Protein AF-A0A1Y3SLD3-F1 (afdb_monomer)

Mean predicted aligned error: 5.87 Å

Sequence (302 aa):
MYTIESLSDINHRFVRAHFRITQDDVDHINALIKYIESSRKDSPMAGDVVRLTNKWSEYYPHAHIESDAKGELHICESPYIPFVYVADDALHFTTSGGAWGFYKSSDLRYVGKELKYFCDWGHCGPCADGAIDFQAEVSVWEYISPDLKYGEYTTKDWERHCVHHLSKPDEFGYRYVGDGVAFKTDAEYFAWLSTYHGVEFEGSIGDSGKTYVVFTYKKDCYYISRQEWDELPLPTDTRMMNCSIIPIKYLVDDDNHIIHEYRYTNRVENNDRTDIAYRVGFNKVKSGDFERMLMNCGKAEN

Nearest PDB structures (foldseek):
  2wjh-assembly2_B  TM=2.946E-01  e=1.663E+00  Methanocaldococcus jannaschii
  1kwb-assembly1_B  TM=1.849E-01  e=3.409E-01  Pseudomonas sp. KKS102
  5ja8-assembly4_G  TM=2.685E-01  e=2.928E+00  Vibrio cholerae O1 biovar El Tor str. N16961
  8a0x-assembly1_C  TM=3.638E-01  e=8.108E+00  Vibrio cholerae

Solvent-accessible surface area (backbone atoms only — not comparable to full-atom values): 16626 Å² total; per-residue (Å²): 131,64,48,56,65,66,43,39,70,74,23,53,61,26,30,70,71,64,73,56,68,47,69,68,45,36,54,50,52,42,49,50,33,52,49,55,46,71,66,63,64,104,56,90,48,55,74,22,38,26,35,34,29,43,45,84,20,47,51,25,80,62,10,30,28,53,40,67,57,97,58,36,29,41,32,30,44,44,49,49,74,30,33,54,50,79,56,95,95,36,86,46,59,54,72,56,60,57,59,74,48,79,43,54,50,87,67,47,41,85,72,52,71,47,78,42,67,32,26,36,64,32,93,82,33,97,50,88,58,25,54,42,61,47,69,36,59,36,51,28,30,36,34,66,46,95,65,32,35,55,61,90,58,28,49,76,55,30,35,76,39,58,35,35,41,38,70,58,56,49,99,88,46,37,25,32,44,36,80,97,45,75,23,61,44,70,63,56,46,48,5,48,29,59,64,34,67,35,37,36,26,70,52,62,76,55,95,68,25,38,33,32,42,32,39,23,39,30,80,44,81,43,85,48,53,66,65,60,53,76,69,48,96,51,60,76,41,32,38,73,52,94,96,34,60,29,73,30,34,48,48,81,39,78,91,64,29,32,36,41,35,41,37,50,101,54,79,55,85,73,85,66,92,76,79,57,57,30,44,63,20,35,49,30,53,73,74,62,74,53,82,85,50,76,44,76,58,60,72,79,82,127

Foldseek 3Di:
DDDQVRLCVVLVLLCVVVVGADVVQVVVVVVVQCCQQVVADPFDAFAAAEQEQDQQQETQRGWGFQGDDPQKTKIHRAWDAWEWDADPNDIGTDTDGHDIDIDGRVQKAWDAKDKGKHWYAGPVHPDVSRIGIDIHIHTYIYHHPPNRQAPPFHPVQWDKWKWWQFPAADPVQWRIDIVVDTHNDPLLVQLVCQLFVKAWEWDDQDPGGTIIIIIGQAEDEAEDDPVCVVPPPFDWFWAQDPNFIFIWGWDQDPVRSYIYTYDYPGGDPDPDPPDDHSVVSSVCVVVVVGDHRYDYGDDPPD

Secondary structure (DSSP, 8-state):
---HHHHHHH-HHHHHHHS---HHHHHHHHHHHHHHHHH--SS--TT-EEEEE-TT--EEEEEEEEEEETTEEEEESSB-SPEEEEETTEEEEE--BS-EEEEEGGG-EEEEEEEEEEEEE-TT-SSTT-EEEEEEEEEEEEEE-TT-TTTT--TTTSEEEEEEEESS--TT--SEEETTEEESSHHHHHHHHHHTT-EEEEEEEETTEEEEEEEE-EEEEEE--HHHHHH----EEEEEETTEEEEEEEEEETTTTEEEEEE-S-------TT--TTHHHHHHHHHT----EEEPPPP---

Radius of gyration: 24.61 Å; Cα contacts (8 Å, |Δi|>4): 630; chains: 1; bounding box: 64×41×67 Å

Structure (mmCIF, N/CA/C/O backbone):
data_AF-A0A1Y3SLD3-F1
#
_entry.id   AF-A0A1Y3SLD3-F1
#
loop_
_atom_site.group_PDB
_atom_site.id
_atom_site.type_symbol
_atom_site.label_atom_id
_atom_site.label_alt_id
_atom_site.label_comp_id
_atom_site.label_asym_id
_atom_site.label_entity_id
_atom_site.label_seq_id
_atom_site.pdbx_PDB_ins_code
_atom_site.Cartn_x
_atom_site.Cartn_y
_atom_site.Cartn_z
_atom_site.occupancy
_atom_site.B_iso_or_equiv
_atom_site.auth_seq_id
_atom_site.auth_comp_id
_atom_site.auth_asym_id
_atom_site.auth_atom_id
_atom_site.pdbx_PDB_model_num
ATOM 1 N N . MET A 1 1 ? -6.617 -6.022 26.670 1.00 93.06 1 MET A N 1
ATOM 2 C CA . MET A 1 1 ? -6.599 -4.954 27.694 1.00 93.06 1 MET A CA 1
ATOM 3 C C . MET A 1 1 ? -5.161 -4.672 28.065 1.00 93.06 1 MET A C 1
ATOM 5 O O . MET A 1 1 ? -4.404 -5.623 28.232 1.00 93.06 1 MET A O 1
ATOM 9 N N . TYR A 1 2 ? -4.806 -3.399 28.167 1.00 98.12 2 TYR A N 1
ATOM 10 C CA . TYR A 1 2 ? -3.458 -2.948 28.475 1.00 98.12 2 TYR A CA 1
ATOM 11 C C . TYR A 1 2 ? -3.204 -2.853 29.982 1.00 98.12 2 TYR A C 1
ATOM 13 O O . TYR A 1 2 ? -4.096 -2.533 30.767 1.00 98.12 2 TYR A O 1
ATOM 21 N N . THR A 1 3 ? -1.956 -3.097 30.362 1.00 98.31 3 THR A N 1
ATOM 22 C CA . THR A 1 3 ? -1.310 -2.638 31.599 1.00 98.31 3 THR A CA 1
ATOM 23 C C . THR A 1 3 ? -0.441 -1.409 31.306 1.00 98.31 3 THR A C 1
ATOM 25 O O . THR A 1 3 ? -0.155 -1.128 30.140 1.00 98.31 3 THR A O 1
ATOM 28 N N . ILE A 1 4 ? 0.050 -0.720 32.347 1.00 98.19 4 ILE A N 1
ATOM 29 C CA . ILE A 1 4 ? 1.017 0.388 32.195 1.00 98.19 4 ILE A CA 1
ATOM 30 C C . ILE A 1 4 ? 2.218 -0.040 31.342 1.00 98.19 4 ILE A C 1
ATOM 32 O O . ILE A 1 4 ? 2.623 0.704 30.454 1.00 98.19 4 ILE A O 1
ATOM 36 N N . GLU A 1 5 ? 2.762 -1.234 31.589 1.00 98.00 5 GLU A N 1
ATOM 37 C CA . GLU A 1 5 ? 3.913 -1.780 30.860 1.00 98.00 5 GLU A CA 1
ATOM 38 C C . GLU A 1 5 ? 3.585 -1.959 29.373 1.00 98.00 5 GLU A C 1
ATOM 40 O O . GLU A 1 5 ? 4.160 -1.276 28.531 1.00 98.00 5 GLU A O 1
ATOM 45 N N . SER A 1 6 ? 2.559 -2.754 29.054 1.00 98.00 6 SER A N 1
ATOM 46 C CA . SER A 1 6 ? 2.192 -3.030 27.657 1.00 98.00 6 SER A CA 1
ATOM 47 C C . SER A 1 6 ? 1.752 -1.789 26.866 1.00 98.00 6 SER A C 1
ATOM 49 O O . SER A 1 6 ? 1.951 -1.740 25.655 1.00 98.00 6 SER A O 1
ATOM 51 N N . LEU A 1 7 ? 1.154 -0.780 27.521 1.00 98.19 7 LEU A N 1
ATOM 52 C CA . LEU A 1 7 ? 0.787 0.477 26.861 1.00 98.19 7 LEU A CA 1
ATOM 53 C C . LEU A 1 7 ? 2.017 1.363 26.639 1.00 98.19 7 LEU A C 1
ATOM 55 O O . LEU A 1 7 ? 2.124 2.005 25.598 1.00 98.19 7 LEU A O 1
ATOM 59 N N . SER A 1 8 ? 2.964 1.367 27.584 1.00 97.62 8 SER A N 1
ATOM 60 C CA . SER A 1 8 ? 4.240 2.085 27.459 1.00 97.62 8 SER A CA 1
ATOM 61 C C . SER A 1 8 ? 5.112 1.521 26.335 1.00 97.62 8 SER A C 1
ATOM 63 O O . SER A 1 8 ? 5.788 2.290 25.648 1.00 97.62 8 SER A O 1
ATOM 65 N N . ASP A 1 9 ? 5.066 0.204 26.119 1.00 97.31 9 ASP A N 1
ATOM 66 C CA . ASP A 1 9 ? 5.840 -0.490 25.084 1.00 97.31 9 ASP A CA 1
ATOM 67 C C . ASP A 1 9 ? 5.455 -0.068 23.666 1.00 97.31 9 ASP A C 1
ATOM 69 O O . ASP A 1 9 ? 6.304 0.002 22.785 1.00 97.31 9 ASP A O 1
ATOM 73 N N . ILE A 1 10 ? 4.186 0.265 23.433 1.00 97.19 10 ILE A N 1
ATOM 74 C CA . ILE A 1 10 ? 3.742 0.762 22.125 1.00 97.19 10 ILE A CA 1
ATOM 75 C C . ILE A 1 10 ? 3.755 2.297 22.033 1.00 97.19 10 ILE A C 1
ATOM 77 O O . ILE A 1 10 ? 3.676 2.840 20.936 1.00 97.19 10 ILE A O 1
ATOM 81 N N . ASN A 1 11 ? 3.932 3.005 23.156 1.00 97.81 11 ASN A N 1
ATOM 82 C CA . ASN A 1 11 ? 3.880 4.470 23.253 1.00 97.81 11 ASN A CA 1
ATOM 83 C C . ASN A 1 11 ? 5.220 5.106 23.650 1.00 97.81 11 ASN A C 1
ATOM 85 O O . ASN A 1 11 ? 5.282 6.049 24.445 1.00 97.81 11 ASN A O 1
ATOM 89 N N . HIS A 1 12 ? 6.327 4.636 23.072 1.00 96.06 12 HIS A N 1
ATOM 90 C C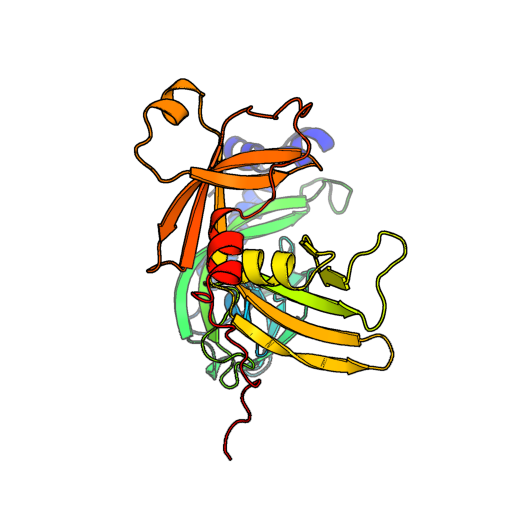A . HIS A 1 12 ? 7.665 5.141 23.401 1.00 96.06 12 HIS A CA 1
ATOM 91 C C . HIS A 1 12 ? 7.831 6.656 23.206 1.00 96.06 12 HIS A C 1
ATOM 93 O O . HIS A 1 12 ? 8.585 7.292 23.946 1.00 96.06 12 HIS A O 1
ATOM 99 N N . ARG A 1 13 ? 7.140 7.255 22.223 1.00 94.81 13 ARG A N 1
ATOM 100 C CA . ARG A 1 13 ? 7.170 8.713 22.017 1.00 94.81 13 ARG A CA 1
ATOM 101 C C . ARG A 1 13 ? 6.541 9.461 23.187 1.00 94.81 13 ARG A C 1
ATOM 103 O O . ARG A 1 13 ? 7.196 10.352 23.725 1.00 94.81 13 ARG A O 1
ATOM 110 N N . PHE A 1 14 ? 5.344 9.050 23.603 1.00 96.69 14 PHE A N 1
ATOM 111 C CA . PHE A 1 14 ? 4.651 9.640 24.743 1.00 96.69 14 PHE A CA 1
ATOM 112 C C . PHE A 1 14 ? 5.482 9.499 26.020 1.00 96.69 14 PHE A C 1
ATOM 114 O O . PHE A 1 14 ? 5.763 10.490 26.683 1.00 96.69 14 PHE A O 1
ATOM 121 N N . VAL A 1 15 ? 5.973 8.293 26.328 1.00 96.50 15 VAL A N 1
ATOM 122 C CA . VAL A 1 15 ? 6.781 8.041 27.538 1.00 96.50 15 VAL A CA 1
ATOM 123 C C . VAL A 1 15 ? 8.058 8.881 27.551 1.00 96.50 15 VAL A C 1
ATOM 125 O O . VAL A 1 15 ? 8.444 9.411 28.591 1.00 96.50 15 VAL A O 1
ATOM 128 N N . ARG A 1 16 ? 8.712 9.051 26.398 1.00 95.88 16 ARG A N 1
ATOM 129 C CA . ARG A 1 16 ? 9.919 9.876 26.295 1.00 95.88 16 ARG A CA 1
ATOM 130 C C . ARG A 1 16 ? 9.633 11.363 26.522 1.00 95.88 16 ARG A C 1
ATOM 132 O O . ARG A 1 16 ? 10.474 12.040 27.106 1.00 95.88 16 ARG A O 1
ATOM 139 N N . ALA A 1 17 ? 8.499 11.870 26.041 1.00 95.69 17 ALA A N 1
ATOM 140 C CA . ALA A 1 17 ? 8.137 13.283 26.156 1.00 95.69 17 ALA A CA 1
ATOM 141 C C . ALA A 1 17 ? 7.505 13.630 27.518 1.00 95.69 17 ALA A C 1
ATOM 143 O O . ALA A 1 17 ? 7.787 14.689 28.074 1.00 95.69 17 ALA A O 1
ATOM 144 N N . HIS A 1 18 ? 6.702 12.716 28.069 1.00 94.50 18 HIS A N 1
ATOM 145 C CA . HIS A 1 18 ? 5.816 12.932 29.223 1.00 94.50 18 HIS A CA 1
ATOM 146 C C . HIS A 1 18 ? 6.148 12.032 30.425 1.00 94.50 18 HIS A C 1
ATOM 148 O O . HIS A 1 18 ? 5.384 11.928 31.382 1.00 94.50 18 HIS A O 1
ATOM 154 N N . PHE A 1 19 ? 7.330 11.411 30.408 1.00 92.31 19 PHE A N 1
ATOM 155 C CA . PHE A 1 19 ? 7.954 10.587 31.456 1.00 92.31 19 PHE A CA 1
ATOM 156 C C . PHE A 1 19 ? 7.308 9.232 31.763 1.00 92.31 19 PHE A C 1
ATOM 158 O O . PHE A 1 19 ? 8.035 8.305 32.121 1.00 92.31 19 PHE A O 1
ATOM 165 N N . ARG A 1 20 ? 5.980 9.094 31.699 1.00 95.31 20 ARG A N 1
ATOM 166 C CA . ARG A 1 20 ? 5.290 7.840 32.051 1.00 95.31 20 ARG A CA 1
ATOM 167 C C . ARG A 1 20 ? 3.878 7.763 31.488 1.00 95.31 20 ARG A C 1
ATOM 169 O O . ARG A 1 20 ? 3.232 8.786 31.319 1.00 95.31 20 ARG A O 1
ATOM 176 N N . ILE A 1 21 ? 3.380 6.541 31.341 1.00 97.88 21 ILE A N 1
ATOM 177 C CA . ILE A 1 21 ? 1.945 6.241 31.302 1.00 97.88 21 ILE A CA 1
ATOM 178 C C . ILE A 1 21 ? 1.435 6.119 32.747 1.00 97.88 21 ILE A C 1
ATOM 180 O O . ILE A 1 21 ? 2.118 5.551 33.605 1.00 97.88 21 ILE A O 1
ATOM 184 N N . THR A 1 22 ? 0.258 6.671 33.040 1.00 97.94 22 THR A N 1
ATOM 185 C CA . THR A 1 22 ? -0.393 6.583 34.357 1.00 97.94 22 THR A CA 1
ATOM 186 C C . THR A 1 22 ? -1.467 5.495 34.393 1.00 97.94 22 THR A C 1
ATOM 188 O O . THR A 1 22 ? -1.861 4.958 33.360 1.00 97.94 22 THR A O 1
ATOM 191 N N . GLN A 1 23 ? -1.952 5.151 35.591 1.00 98.25 23 GLN A N 1
ATOM 192 C CA . GLN A 1 23 ? -3.077 4.221 35.708 1.00 98.25 23 GLN A CA 1
ATOM 193 C C . GLN A 1 23 ? -4.366 4.821 35.127 1.00 98.25 23 GLN A C 1
ATOM 195 O O . GLN A 1 23 ? -5.111 4.098 34.477 1.00 98.25 23 GLN A O 1
ATOM 200 N N . ASP A 1 24 ? -4.581 6.131 35.281 1.00 97.88 24 ASP A N 1
ATOM 201 C CA . ASP A 1 24 ? -5.741 6.824 34.710 1.00 97.88 24 ASP A CA 1
ATOM 202 C C . ASP A 1 24 ? -5.734 6.745 33.175 1.00 97.88 24 ASP A C 1
ATOM 204 O O . ASP A 1 24 ? -6.769 6.466 32.573 1.00 97.88 24 ASP A O 1
ATOM 208 N N . ASP A 1 25 ? -4.560 6.897 32.544 1.00 98.00 25 ASP A N 1
ATOM 209 C CA . ASP A 1 25 ? -4.403 6.687 31.097 1.00 98.00 25 ASP A CA 1
ATOM 210 C C . ASP A 1 25 ? -4.819 5.261 30.701 1.00 98.00 25 ASP A C 1
ATOM 212 O O . ASP A 1 25 ? -5.582 5.059 29.761 1.00 98.00 25 ASP A O 1
ATOM 216 N N . VAL A 1 26 ? -4.338 4.252 31.435 1.00 98.56 26 VAL A N 1
ATOM 217 C CA . VAL A 1 26 ? -4.644 2.838 31.164 1.00 98.56 26 VAL A CA 1
ATOM 218 C C . VAL A 1 26 ? -6.130 2.539 31.334 1.00 98.56 26 VAL A C 1
ATOM 220 O O . VAL A 1 26 ? -6.711 1.831 30.509 1.00 98.56 26 VAL A O 1
ATOM 223 N N . ASP A 1 27 ? -6.751 3.053 32.391 1.00 98.38 27 ASP A N 1
ATOM 224 C CA . ASP A 1 27 ? -8.165 2.831 32.679 1.00 98.38 27 ASP A CA 1
ATOM 225 C C . ASP A 1 27 ? -9.048 3.493 31.616 1.00 98.38 27 ASP A C 1
ATOM 227 O O . ASP A 1 27 ? -9.981 2.857 31.117 1.00 98.38 27 ASP A O 1
ATOM 231 N N . HIS A 1 28 ? -8.703 4.719 31.208 1.00 97.19 28 HIS A N 1
ATOM 232 C CA . HIS A 1 28 ? -9.366 5.445 30.124 1.00 97.19 28 HIS A CA 1
ATOM 233 C C . HIS A 1 28 ? -9.269 4.700 28.789 1.00 97.19 28 HIS A C 1
ATOM 235 O O . HIS A 1 28 ? -10.286 4.383 28.170 1.00 97.19 28 HIS A O 1
ATOM 241 N N . ILE A 1 29 ? -8.058 4.320 28.382 1.00 98.19 29 ILE A N 1
ATOM 242 C CA . ILE A 1 29 ? -7.819 3.601 27.125 1.00 98.19 29 ILE A CA 1
ATOM 243 C C . ILE A 1 29 ? -8.528 2.242 27.123 1.00 98.19 29 ILE A C 1
ATOM 245 O O . ILE A 1 29 ? -9.189 1.878 26.151 1.00 98.19 29 ILE A O 1
ATOM 249 N N . ASN A 1 30 ? -8.478 1.495 28.228 1.00 98.50 30 ASN A N 1
ATOM 250 C CA . ASN A 1 30 ? -9.205 0.231 28.339 1.00 98.50 30 ASN A CA 1
ATOM 251 C C . ASN A 1 30 ? -10.732 0.421 28.311 1.00 98.50 30 ASN A C 1
ATOM 253 O O . ASN A 1 30 ? -11.441 -0.472 27.841 1.00 98.50 30 ASN A O 1
ATOM 257 N N . ALA A 1 31 ? -11.259 1.545 28.805 1.00 97.50 31 ALA A N 1
ATOM 258 C CA . ALA A 1 31 ? -12.677 1.873 28.682 1.00 97.50 31 ALA A CA 1
ATOM 259 C C . ALA A 1 31 ? -13.062 2.170 27.224 1.00 97.50 31 ALA A C 1
ATOM 261 O O . ALA A 1 31 ? -14.069 1.639 26.751 1.00 97.50 31 ALA A O 1
ATOM 262 N N . LEU A 1 32 ? -12.234 2.926 26.492 1.00 98.00 32 LEU A N 1
ATOM 263 C CA . LEU A 1 32 ? -12.425 3.178 25.059 1.00 98.00 32 LEU A CA 1
ATOM 264 C C . LEU A 1 32 ? -12.404 1.882 24.245 1.00 98.00 32 LEU A C 1
ATOM 266 O O . LEU A 1 32 ? -13.309 1.664 23.444 1.00 98.00 32 LEU A O 1
ATOM 270 N N . ILE A 1 33 ? -11.443 0.985 24.495 1.00 98.38 33 ILE A N 1
ATOM 271 C CA . ILE A 1 33 ? -11.366 -0.326 23.826 1.00 98.38 33 ILE A CA 1
ATOM 272 C C . ILE A 1 33 ? -12.660 -1.113 24.036 1.00 98.38 33 ILE A C 1
ATOM 274 O O . ILE A 1 33 ? -13.285 -1.544 23.069 1.00 98.38 33 ILE A O 1
ATOM 278 N N . LYS A 1 34 ? -13.117 -1.238 25.291 1.00 98.06 34 LYS A N 1
ATOM 279 C CA . LYS A 1 34 ? -14.384 -1.922 25.599 1.00 98.06 34 LYS A CA 1
ATOM 280 C C . LYS A 1 34 ? -15.555 -1.290 24.861 1.00 98.06 34 LYS A C 1
ATOM 282 O O . LYS A 1 34 ? -16.424 -2.016 24.380 1.00 98.06 34 LYS A O 1
ATOM 287 N N . TYR A 1 35 ? -15.607 0.039 24.786 1.00 97.62 35 TYR A N 1
ATOM 288 C CA . TYR A 1 35 ? -16.698 0.717 24.101 1.00 97.62 35 TYR A CA 1
ATOM 289 C C . TYR A 1 35 ? -16.642 0.456 22.584 1.00 97.62 35 TYR A C 1
ATOM 291 O O . TYR A 1 35 ? -17.632 0.021 21.994 1.00 97.62 35 TYR A O 1
ATOM 299 N N . ILE A 1 36 ? -15.480 0.609 21.947 1.00 97.75 36 ILE A N 1
ATOM 300 C CA . ILE A 1 36 ? -15.311 0.327 20.513 1.00 97.75 36 ILE A CA 1
ATOM 301 C C . ILE A 1 36 ? -15.753 -1.103 20.194 1.00 97.75 36 ILE A C 1
ATOM 303 O O . ILE A 1 36 ? -16.635 -1.291 19.353 1.00 97.75 36 ILE A O 1
ATOM 307 N N . GLU A 1 37 ? -15.220 -2.087 20.916 1.00 97.88 37 GLU A N 1
ATOM 308 C CA . GLU A 1 37 ? -15.466 -3.509 20.664 1.00 97.88 37 GLU A CA 1
ATOM 309 C C . GLU A 1 37 ? -16.928 -3.905 20.921 1.00 97.88 37 GLU A C 1
ATOM 311 O O . GLU A 1 37 ? -17.528 -4.619 20.118 1.00 97.88 37 GLU A O 1
ATOM 316 N N . SER A 1 38 ? -17.540 -3.404 22.000 1.00 96.69 38 SER A N 1
ATOM 317 C CA . SER A 1 38 ? -18.942 -3.713 22.330 1.00 96.69 38 SER A CA 1
ATOM 318 C C . SER A 1 38 ? -19.964 -2.968 21.467 1.00 96.69 38 SER A C 1
ATOM 320 O O . SER A 1 38 ? -21.111 -3.401 21.377 1.00 96.69 38 SER A O 1
ATOM 322 N N . SER A 1 39 ? -19.564 -1.869 20.819 1.00 94.81 39 SER A N 1
ATOM 323 C CA . SER A 1 39 ? -20.440 -1.078 19.945 1.00 94.81 39 SER A CA 1
ATOM 324 C C . SER A 1 39 ? -20.586 -1.641 18.529 1.00 94.81 39 SER A C 1
ATOM 326 O O . SER A 1 39 ? -21.456 -1.167 17.794 1.00 94.81 39 SER A O 1
ATOM 328 N N . ARG A 1 40 ? -19.742 -2.609 18.131 1.00 94.88 40 ARG A N 1
ATOM 329 C CA . ARG A 1 40 ? -19.722 -3.158 16.767 1.00 94.88 40 ARG A CA 1
ATOM 330 C C . ARG A 1 40 ? -21.060 -3.808 16.406 1.00 94.88 40 ARG A C 1
ATOM 332 O O . ARG A 1 40 ? -21.678 -4.492 17.220 1.00 94.88 40 ARG A O 1
ATOM 339 N N . LYS A 1 41 ? -21.489 -3.606 15.159 1.00 92.12 41 LYS A N 1
ATOM 340 C CA . LYS A 1 41 ? -22.749 -4.115 14.596 1.00 92.12 41 LYS A CA 1
ATOM 341 C C . LYS A 1 41 ? -22.480 -4.982 13.368 1.00 92.12 41 LYS A C 1
ATOM 343 O O . LYS A 1 41 ? -21.402 -4.924 12.783 1.00 92.12 41 LYS A O 1
ATOM 348 N N . ASP A 1 42 ? -23.513 -5.693 12.922 1.00 92.75 42 ASP A N 1
ATOM 349 C CA . ASP A 1 42 ? -23.508 -6.468 11.670 1.00 92.75 42 ASP A CA 1
A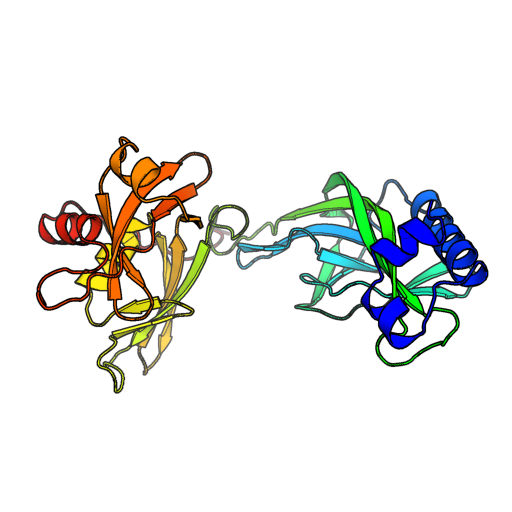TOM 350 C C . ASP A 1 42 ? -23.584 -5.585 10.404 1.00 92.75 42 ASP A C 1
ATOM 352 O O . ASP A 1 42 ? -23.743 -6.088 9.294 1.00 92.75 42 ASP A O 1
ATOM 356 N N . SER A 1 43 ? -23.495 -4.261 10.553 1.00 95.38 43 SER A N 1
ATOM 357 C CA . SER A 1 43 ? -23.503 -3.269 9.473 1.00 95.38 43 SER A CA 1
ATOM 358 C C . SER A 1 43 ? -22.274 -2.363 9.577 1.00 95.38 43 SER A C 1
ATOM 360 O O . SER A 1 43 ? -21.874 -2.074 10.710 1.00 95.38 43 SER A O 1
ATOM 362 N N . PRO A 1 44 ? -21.726 -1.848 8.455 1.00 97.00 44 PRO A N 1
ATOM 363 C CA . PRO A 1 44 ? -20.590 -0.933 8.501 1.00 97.00 44 PRO A CA 1
ATOM 364 C C . PRO A 1 44 ? -20.904 0.291 9.354 1.00 97.00 44 PRO A C 1
ATOM 366 O O . PRO A 1 44 ? -21.997 0.851 9.245 1.00 97.00 44 PRO A O 1
ATOM 369 N N . MET A 1 45 ? -19.953 0.702 10.188 1.00 95.88 45 MET A N 1
ATOM 370 C CA . MET A 1 45 ? -20.126 1.852 11.073 1.00 95.88 45 MET A CA 1
ATOM 371 C C . MET A 1 45 ? -18.813 2.595 11.322 1.00 95.88 45 MET A C 1
ATOM 373 O O . MET A 1 45 ? -17.723 2.068 11.086 1.00 95.88 45 MET A O 1
ATOM 377 N N . ALA A 1 46 ? -18.921 3.813 11.852 1.00 97.00 46 ALA A N 1
ATOM 378 C CA . ALA A 1 46 ? -17.765 4.616 12.236 1.00 97.00 46 ALA A CA 1
ATOM 379 C C . ALA A 1 46 ? -16.767 3.825 13.113 1.00 97.00 46 ALA A C 1
ATOM 381 O O . ALA A 1 46 ? -17.152 3.069 14.019 1.00 97.00 46 ALA A O 1
ATOM 382 N N . GLY A 1 47 ? -15.475 3.964 12.818 1.00 97.56 47 GLY A N 1
ATOM 383 C CA . GLY A 1 47 ? -14.393 3.213 13.467 1.00 97.56 47 GLY A CA 1
ATOM 384 C C . GLY A 1 47 ? -13.887 2.009 12.670 1.00 97.56 47 GLY A C 1
ATOM 385 O O . GLY A 1 47 ? -12.701 1.690 12.772 1.00 97.56 47 GLY A O 1
ATOM 386 N N . ASP A 1 48 ? -14.723 1.393 11.830 1.00 98.31 48 ASP A N 1
ATOM 387 C CA . ASP A 1 48 ? -14.367 0.179 11.081 1.00 98.31 48 ASP A CA 1
ATOM 388 C C . ASP A 1 48 ? -13.270 0.414 10.023 1.00 98.31 48 ASP A C 1
ATOM 390 O O . ASP A 1 48 ? -12.898 1.555 9.696 1.00 98.31 48 ASP A O 1
ATOM 394 N N . VAL A 1 49 ? -12.744 -0.701 9.503 1.00 98.62 49 VAL A N 1
ATOM 395 C CA . VAL A 1 49 ? -11.797 -0.749 8.381 1.00 98.62 49 VAL A CA 1
ATOM 396 C C . VAL A 1 49 ? -12.513 -1.117 7.088 1.00 98.62 49 VAL A C 1
ATOM 398 O O . VAL A 1 49 ? -13.384 -1.988 7.071 1.00 98.62 49 VAL A O 1
ATOM 401 N N . VAL A 1 50 ? -12.082 -0.508 5.985 1.00 98.62 50 VAL A N 1
ATOM 402 C CA . VAL A 1 50 ? -12.460 -0.901 4.629 1.00 98.62 50 VAL A CA 1
ATOM 403 C C . VAL A 1 50 ? -11.208 -1.227 3.814 1.00 98.62 50 VAL A C 1
ATOM 405 O O . VAL A 1 50 ? -10.304 -0.406 3.679 1.00 98.62 50 VAL A O 1
ATOM 408 N N . ARG A 1 51 ? -11.174 -2.430 3.239 1.00 98.56 51 ARG A N 1
ATOM 409 C CA . ARG A 1 51 ? -10.282 -2.813 2.143 1.00 98.56 51 ARG A CA 1
ATOM 410 C C . ARG A 1 51 ? -10.885 -2.252 0.865 1.00 98.56 51 ARG A C 1
ATOM 412 O O . ARG A 1 51 ? -11.836 -2.818 0.327 1.00 98.56 51 ARG A O 1
ATOM 419 N N . LEU A 1 52 ? -10.404 -1.088 0.456 1.00 98.44 52 LEU A N 1
ATOM 420 C CA . LEU A 1 52 ? -11.049 -0.252 -0.548 1.00 98.44 52 LEU A CA 1
ATOM 421 C C . LEU A 1 52 ? -10.242 -0.265 -1.842 1.00 98.44 52 LEU A C 1
ATOM 423 O O . LEU A 1 52 ? -9.095 0.160 -1.839 1.00 98.44 52 LEU A O 1
ATOM 427 N N . THR A 1 53 ? -10.845 -0.691 -2.950 1.00 98.00 53 THR A N 1
ATOM 428 C CA . THR A 1 53 ? -10.314 -0.457 -4.299 1.00 98.00 53 THR A CA 1
ATOM 429 C C . THR A 1 53 ? -11.149 0.616 -4.988 1.00 98.00 53 THR A C 1
ATOM 431 O O . THR A 1 53 ? -12.319 0.385 -5.304 1.00 98.00 53 THR A O 1
ATOM 434 N N . ASN A 1 54 ? -10.566 1.792 -5.222 1.00 95.81 54 ASN A N 1
ATOM 435 C CA . ASN A 1 54 ? -11.267 2.908 -5.855 1.00 95.81 54 ASN A CA 1
ATOM 436 C C . ASN A 1 54 ? -11.351 2.738 -7.387 1.00 95.81 54 ASN A C 1
ATOM 438 O O . ASN A 1 54 ? -10.723 1.859 -7.980 1.00 95.81 54 ASN A O 1
ATOM 442 N N . LYS A 1 55 ? -12.108 3.612 -8.061 1.00 94.00 55 LYS A N 1
ATOM 443 C CA . LYS A 1 55 ? -12.297 3.572 -9.526 1.00 94.00 55 LYS A CA 1
ATOM 444 C C . LYS A 1 55 ? -11.009 3.710 -10.348 1.00 94.00 55 LYS A C 1
ATOM 446 O O . LYS A 1 55 ? -10.977 3.347 -11.520 1.00 94.00 55 LYS A O 1
ATOM 451 N N . TRP A 1 56 ? -9.945 4.256 -9.759 1.00 92.69 56 TRP A N 1
ATOM 452 C CA . TRP A 1 56 ? -8.628 4.394 -10.389 1.00 92.69 56 TRP A CA 1
ATOM 453 C C . TRP A 1 56 ? -7.742 3.161 -10.163 1.00 92.69 56 TRP A C 1
ATOM 455 O O . TRP A 1 56 ? -6.539 3.210 -10.435 1.00 92.69 56 TRP A O 1
ATOM 465 N N . SER A 1 57 ? -8.351 2.072 -9.682 1.00 94.75 57 SER A N 1
ATOM 466 C CA . SER A 1 57 ? -7.721 0.811 -9.312 1.00 94.75 57 SER A CA 1
ATOM 467 C C . SER A 1 57 ? -6.653 0.949 -8.219 1.00 94.75 57 SER A C 1
ATOM 469 O O . SER A 1 57 ? -5.721 0.146 -8.148 1.00 94.75 57 SER A O 1
ATOM 471 N N . GLU A 1 58 ? -6.774 1.963 -7.359 1.00 96.00 58 GLU A N 1
ATOM 472 C CA . GLU A 1 58 ? -5.937 2.110 -6.167 1.00 96.00 58 GLU A CA 1
ATOM 473 C C . GLU A 1 58 ? -6.565 1.342 -5.014 1.00 96.00 58 GLU A C 1
ATOM 475 O O . GLU A 1 58 ? -7.738 1.530 -4.695 1.00 96.00 58 GLU A O 1
ATOM 480 N N . TYR A 1 59 ? -5.768 0.474 -4.408 1.00 97.88 59 TYR A N 1
ATOM 481 C CA . TYR A 1 59 ? -6.119 -0.336 -3.260 1.00 97.88 59 TYR A CA 1
ATOM 482 C C . TYR A 1 59 ? -5.582 0.273 -1.967 1.00 97.88 59 TYR A C 1
ATOM 484 O O . TYR A 1 59 ? -4.381 0.512 -1.821 1.00 97.88 59 TYR A O 1
ATOM 492 N N . TYR A 1 60 ? -6.482 0.433 -1.007 1.00 98.12 60 TYR A N 1
ATOM 493 C CA . TYR A 1 60 ? -6.230 0.922 0.332 1.00 98.12 60 TYR A CA 1
ATOM 494 C C . TYR A 1 60 ? -6.627 -0.165 1.337 1.00 98.12 60 TYR A C 1
ATOM 496 O O . TYR A 1 60 ? -7.819 -0.403 1.548 1.00 98.12 60 TYR A O 1
ATOM 504 N N . PRO A 1 61 ? -5.659 -0.855 1.964 1.00 97.50 61 PRO A N 1
ATOM 505 C CA . PRO A 1 61 ? -5.958 -1.984 2.845 1.00 97.50 61 PRO A CA 1
ATOM 506 C C . PRO A 1 61 ? -6.608 -1.576 4.173 1.00 97.50 61 PRO A C 1
ATOM 508 O O . PRO A 1 61 ? -7.248 -2.413 4.804 1.00 97.50 61 PRO A O 1
ATOM 511 N N . HIS A 1 62 ? -6.440 -0.316 4.591 1.00 97.69 62 HIS A N 1
ATOM 512 C CA . HIS A 1 62 ? -6.818 0.172 5.921 1.00 97.69 62 HIS A CA 1
ATOM 513 C C . HIS A 1 62 ? -7.624 1.478 5.874 1.00 97.69 62 HIS A C 1
ATOM 515 O O . HIS A 1 62 ? -7.469 2.329 6.751 1.00 97.69 62 HIS A O 1
ATOM 521 N N . ALA A 1 63 ? -8.468 1.667 4.855 1.00 98.50 63 ALA A N 1
ATOM 522 C CA . ALA A 1 63 ? -9.334 2.843 4.800 1.00 98.50 63 ALA A CA 1
ATOM 523 C C . ALA A 1 63 ? -10.259 2.885 6.032 1.00 98.50 63 ALA A C 1
ATOM 525 O O . ALA A 1 63 ? -10.647 1.846 6.571 1.00 98.50 63 ALA A O 1
ATOM 526 N N . HIS A 1 64 ? -10.606 4.080 6.505 1.00 98.56 64 HIS A N 1
ATOM 527 C CA . HIS A 1 64 ? -11.363 4.273 7.744 1.00 98.56 64 HIS A CA 1
ATOM 528 C C . HIS A 1 64 ? -12.733 4.881 7.483 1.00 98.56 64 HIS A C 1
ATOM 530 O O . HIS A 1 64 ? -12.831 5.929 6.850 1.00 98.56 64 HIS A O 1
ATOM 536 N N . ILE A 1 65 ? -13.772 4.260 8.047 1.00 98.38 65 ILE A N 1
ATOM 537 C CA . ILE A 1 65 ? -15.100 4.871 8.150 1.00 98.38 65 ILE A CA 1
ATOM 538 C C . ILE A 1 65 ? -15.079 5.915 9.271 1.00 98.38 65 ILE A C 1
ATOM 540 O O . ILE A 1 65 ? -15.087 5.548 10.446 1.00 98.38 65 ILE A O 1
ATOM 544 N N . GLU A 1 66 ? -15.065 7.193 8.906 1.00 97.75 66 GLU A N 1
ATOM 545 C CA . GLU A 1 66 ? -15.089 8.321 9.848 1.00 97.75 66 GLU A CA 1
ATOM 546 C C . GLU A 1 66 ? -16.483 8.498 10.451 1.00 97.75 66 GLU A C 1
ATOM 548 O O . GLU A 1 66 ? -16.645 8.679 11.656 1.00 97.75 66 GLU A O 1
ATOM 553 N N . SER A 1 67 ? -17.505 8.437 9.598 1.00 95.75 67 SER A N 1
ATOM 554 C CA . SER A 1 67 ? -18.891 8.632 9.998 1.00 95.75 67 SER A CA 1
ATOM 555 C C . SER A 1 67 ? -19.856 7.896 9.080 1.00 95.75 67 SER A C 1
ATOM 557 O O . SER A 1 67 ? -19.549 7.586 7.924 1.00 95.75 67 SER A O 1
ATOM 559 N N . ASP A 1 68 ? -21.042 7.627 9.615 1.00 92.69 68 ASP A N 1
ATOM 560 C CA . ASP A 1 68 ? -22.182 7.120 8.870 1.00 92.69 68 ASP A CA 1
ATOM 561 C C . ASP A 1 68 ? -23.372 8.080 9.009 1.00 92.69 68 ASP A C 1
ATOM 563 O O . ASP A 1 68 ? -23.649 8.632 10.074 1.00 92.69 68 ASP A O 1
ATOM 567 N N . ALA A 1 69 ? -24.063 8.331 7.898 1.00 90.31 69 ALA A N 1
ATOM 568 C CA . ALA A 1 69 ? -25.260 9.157 7.858 1.00 90.31 69 ALA A CA 1
ATOM 569 C C . ALA A 1 69 ? -26.257 8.571 6.854 1.00 90.31 69 ALA A C 1
ATOM 571 O O . ALA A 1 69 ? -26.071 8.641 5.643 1.00 90.31 69 ALA A O 1
ATOM 572 N N . LYS A 1 70 ? -27.359 7.995 7.357 1.00 90.00 70 LYS A N 1
ATOM 573 C CA . LYS A 1 70 ? -28.464 7.453 6.534 1.00 90.00 70 LYS A CA 1
ATOM 574 C C . LYS A 1 70 ? -28.014 6.437 5.464 1.00 90.00 70 LYS A C 1
ATOM 576 O O . LYS A 1 70 ? -28.577 6.400 4.373 1.00 90.00 70 LYS A O 1
ATOM 581 N N . GLY A 1 71 ? -27.030 5.597 5.788 1.00 91.12 71 GLY A N 1
ATOM 582 C CA . GLY A 1 71 ? -26.501 4.574 4.876 1.00 91.12 71 GLY A CA 1
ATOM 583 C C . GLY A 1 71 ? -25.438 5.079 3.897 1.00 91.12 71 GLY A C 1
ATOM 584 O O . GLY A 1 71 ? -24.972 4.305 3.065 1.00 91.12 71 GLY A O 1
ATOM 585 N N . GLU A 1 72 ? -25.034 6.343 4.000 1.00 96.75 72 GLU A N 1
ATOM 586 C CA . GLU A 1 72 ? -23.848 6.883 3.340 1.00 96.75 72 GLU A CA 1
ATOM 587 C C . GLU A 1 72 ? -22.700 6.964 4.352 1.00 96.75 72 GLU A C 1
ATOM 589 O O . GLU A 1 72 ? -22.872 7.440 5.474 1.00 96.75 72 GLU A O 1
ATOM 594 N N . LEU A 1 73 ? -21.545 6.444 3.965 1.00 97.75 73 LEU A N 1
ATOM 595 C CA . LEU A 1 73 ? -20.333 6.346 4.762 1.00 97.75 73 LEU A CA 1
ATOM 596 C C . LEU A 1 73 ? -19.336 7.376 4.249 1.00 97.75 73 LEU A C 1
ATOM 598 O O . LEU A 1 73 ? -19.050 7.408 3.051 1.00 97.75 73 LEU A O 1
ATOM 602 N N . HIS A 1 74 ? -18.777 8.177 5.149 1.00 97.69 74 HIS A N 1
ATOM 603 C CA . HIS A 1 74 ? -17.653 9.047 4.831 1.00 97.69 74 HIS A CA 1
ATOM 604 C C . HIS A 1 74 ? -16.356 8.307 5.160 1.00 97.69 74 HIS A C 1
ATOM 606 O O . HIS A 1 74 ? -16.102 7.973 6.319 1.00 97.69 74 HIS A O 1
ATOM 612 N N . ILE A 1 75 ? -15.564 8.000 4.134 1.00 98.44 75 ILE A N 1
ATOM 613 C CA . ILE A 1 75 ? -14.386 7.138 4.254 1.00 98.44 75 ILE A CA 1
ATOM 614 C C . ILE A 1 75 ? -13.126 7.921 3.893 1.00 98.44 75 ILE A C 1
ATOM 616 O O . ILE A 1 75 ? -13.056 8.526 2.822 1.00 98.44 75 ILE A O 1
ATOM 620 N N . CYS A 1 76 ? -12.120 7.861 4.767 1.00 98.38 76 CYS A N 1
ATOM 621 C CA . CYS A 1 76 ? -10.755 8.283 4.465 1.00 98.38 76 CYS A CA 1
ATOM 622 C C . CYS A 1 76 ? -9.970 7.087 3.913 1.00 98.38 76 CYS A C 1
ATOM 624 O O . CYS A 1 76 ? -9.836 6.069 4.591 1.00 98.38 76 CYS A O 1
ATOM 626 N N . GLU A 1 77 ? -9.448 7.201 2.693 1.00 97.88 77 GLU A N 1
ATOM 627 C CA . GLU A 1 77 ? -8.787 6.100 1.982 1.00 97.88 77 GLU A CA 1
ATOM 628 C C . GLU A 1 77 ? -7.434 5.732 2.608 1.00 97.88 77 GLU A C 1
ATOM 630 O O . GLU A 1 77 ? -7.091 4.562 2.712 1.00 97.88 77 GLU A O 1
ATOM 635 N N . SER A 1 78 ? -6.678 6.716 3.097 1.00 97.56 78 SER A N 1
ATOM 636 C CA . SER A 1 78 ? -5.369 6.495 3.728 1.00 97.56 78 SER A CA 1
ATOM 637 C C . SER A 1 78 ? -5.276 7.270 5.044 1.00 97.56 78 SER A C 1
ATOM 639 O O . SER A 1 78 ? -4.642 8.330 5.077 1.00 97.56 78 SER A O 1
ATOM 641 N N . PRO A 1 79 ? -5.938 6.796 6.110 1.00 97.88 79 PRO A N 1
ATOM 642 C CA . PRO A 1 79 ? -6.015 7.512 7.375 1.00 97.88 79 PRO A CA 1
ATOM 643 C C . PRO A 1 79 ? -4.664 7.492 8.106 1.00 97.88 79 PRO A C 1
ATOM 645 O O . PRO A 1 79 ? -3.949 6.489 8.104 1.00 97.88 79 PRO A O 1
ATOM 648 N N . TYR A 1 80 ? -4.326 8.590 8.782 1.00 96.81 80 TYR A N 1
ATOM 649 C CA . TYR A 1 80 ? -3.455 8.518 9.957 1.00 96.81 80 TYR A CA 1
ATOM 650 C C . TYR A 1 80 ? -4.196 7.817 11.105 1.00 96.81 80 TYR A C 1
ATOM 652 O O . TYR A 1 80 ? -5.369 7.479 10.967 1.00 96.81 80 TYR A O 1
ATOM 660 N N . ILE A 1 81 ? -3.531 7.596 12.243 1.00 97.56 81 ILE A N 1
ATOM 661 C CA . ILE A 1 81 ? -4.178 6.998 13.420 1.00 97.56 81 ILE A CA 1
ATOM 662 C C . ILE A 1 81 ? -5.371 7.885 13.838 1.00 97.56 81 ILE A C 1
ATOM 664 O O . ILE A 1 81 ? -5.148 9.054 14.168 1.00 97.56 81 ILE A O 1
ATOM 668 N N . PRO A 1 82 ? -6.621 7.379 13.792 1.00 98.00 82 PRO A N 1
ATOM 669 C CA . PRO A 1 82 ? -7.800 8.167 14.140 1.00 98.00 82 PRO A CA 1
ATOM 670 C C . PRO A 1 82 ? -7.842 8.501 15.627 1.00 98.00 82 PRO A C 1
ATOM 672 O O . PRO A 1 82 ? -7.667 7.613 16.467 1.00 98.00 82 PRO A O 1
ATOM 675 N N . PHE A 1 83 ? -8.160 9.756 15.946 1.00 97.81 83 PHE A N 1
ATOM 676 C CA . PHE A 1 83 ? -8.481 10.147 17.315 1.00 97.81 83 PHE A CA 1
ATOM 677 C C . PHE A 1 83 ? -9.882 9.669 17.685 1.00 97.81 83 PHE A C 1
ATOM 679 O O . PHE A 1 83 ? -10.808 9.816 16.886 1.00 97.81 83 PHE A O 1
ATOM 686 N N . VAL A 1 84 ? -10.044 9.149 18.899 1.00 97.25 84 VAL A N 1
ATOM 687 C CA . VAL A 1 84 ? -11.322 8.667 19.436 1.00 97.25 84 VAL A CA 1
ATOM 688 C C . VAL A 1 84 ? -11.713 9.496 20.641 1.00 97.25 84 VAL A C 1
ATOM 690 O O . VAL A 1 84 ? -10.899 9.728 21.525 1.00 97.25 84 VAL A O 1
ATOM 693 N N . TYR A 1 85 ? -12.978 9.891 20.709 1.00 92.56 85 TYR A N 1
ATOM 694 C CA . TYR A 1 85 ? -13.545 10.523 21.893 1.00 92.56 85 TYR A CA 1
ATOM 695 C C . TYR A 1 85 ? -15.009 10.124 22.065 1.00 92.56 85 TYR A C 1
ATOM 697 O O . TYR A 1 85 ? -15.684 9.707 21.121 1.00 92.56 85 TYR A O 1
ATOM 705 N N . VAL A 1 86 ? -15.504 10.243 23.296 1.00 93.69 86 VAL A N 1
ATOM 706 C CA . VAL A 1 86 ? -16.911 10.000 23.624 1.00 93.69 86 VAL A CA 1
ATOM 707 C C . VAL A 1 86 ? -17.603 11.342 23.820 1.00 93.69 86 VAL A C 1
ATOM 709 O O . VAL A 1 86 ? -17.185 12.143 24.654 1.00 93.69 86 VAL A O 1
ATOM 712 N N . ALA A 1 87 ? -18.668 11.580 23.062 1.00 92.00 87 ALA A N 1
ATOM 713 C CA . ALA A 1 87 ? -19.532 12.746 23.209 1.00 92.00 87 ALA A CA 1
ATOM 714 C C . ALA A 1 87 ? -20.988 12.331 22.987 1.00 92.00 87 ALA A C 1
ATOM 716 O O . ALA A 1 87 ? -21.270 11.509 22.115 1.00 92.00 87 ALA A O 1
ATOM 717 N N . ASP A 1 88 ? -21.900 12.882 23.791 1.00 91.56 88 ASP A N 1
ATOM 718 C CA . ASP A 1 88 ? -23.336 12.568 23.753 1.00 91.56 88 ASP A CA 1
ATOM 719 C C . ASP A 1 88 ? -23.627 11.056 23.805 1.00 91.56 88 ASP A C 1
ATOM 721 O O . ASP A 1 88 ? -24.428 10.528 23.034 1.00 91.56 88 ASP A O 1
ATOM 725 N N . ASP A 1 89 ? -22.922 10.350 24.696 1.00 88.31 89 ASP A N 1
ATOM 726 C CA . ASP A 1 89 ? -22.982 8.892 24.857 1.00 88.31 89 ASP A CA 1
ATOM 727 C C . ASP A 1 89 ? -22.705 8.105 23.563 1.00 88.31 89 ASP A C 1
ATOM 729 O O . ASP A 1 89 ? -23.133 6.962 23.435 1.00 88.31 89 ASP A O 1
ATOM 733 N N . ALA A 1 90 ? -21.954 8.670 22.614 1.00 91.94 90 ALA A N 1
ATOM 734 C CA . ALA A 1 90 ? -21.559 8.020 21.367 1.00 91.94 90 ALA A CA 1
ATOM 735 C C . ALA A 1 90 ? -20.049 8.137 21.113 1.00 91.94 90 ALA A C 1
ATOM 737 O O . ALA A 1 90 ? -19.392 9.076 21.565 1.00 91.94 90 ALA A O 1
ATOM 738 N N . LEU A 1 91 ? -19.504 7.161 20.382 1.00 94.62 91 LEU A N 1
ATOM 739 C CA . LEU A 1 91 ? -18.135 7.210 19.877 1.00 94.62 91 LEU A CA 1
ATOM 740 C C . LEU A 1 91 ? -18.071 8.123 18.660 1.00 94.62 91 LEU A C 1
ATOM 742 O O . LEU A 1 91 ? -18.841 7.956 17.714 1.00 94.62 91 LEU A O 1
ATOM 746 N N . HIS A 1 92 ? -17.098 9.021 18.675 1.00 95.38 92 HIS A N 1
ATOM 747 C CA . HIS A 1 92 ? -16.768 9.880 17.553 1.00 95.38 92 HIS A CA 1
ATOM 748 C C . HIS A 1 92 ? -15.303 9.715 17.198 1.00 95.38 92 HIS A C 1
ATOM 750 O O . HIS A 1 92 ? -14.462 9.408 18.049 1.00 95.38 92 HIS A O 1
ATOM 756 N N . PHE A 1 93 ? -15.023 9.940 15.923 1.00 96.69 93 PHE A N 1
ATOM 757 C CA . PHE A 1 93 ? -13.692 9.848 15.359 1.00 96.69 93 PHE A CA 1
ATOM 758 C C . PHE A 1 93 ? -13.328 11.194 14.745 1.00 96.69 93 PHE A C 1
ATOM 760 O O . PHE A 1 93 ? -14.197 11.950 14.310 1.00 96.69 93 PHE A O 1
ATOM 767 N N . THR A 1 94 ? -12.044 11.519 14.786 1.00 96.50 94 THR A N 1
ATOM 768 C CA . THR A 1 94 ? -11.484 12.648 14.050 1.00 96.50 94 THR A CA 1
ATOM 769 C C . THR A 1 94 ? -10.224 12.186 13.354 1.00 96.50 94 THR A C 1
ATOM 771 O O . THR A 1 94 ? -9.205 11.918 13.998 1.00 96.50 94 THR A O 1
ATOM 774 N N . THR A 1 95 ? -10.290 12.131 12.030 1.00 96.50 95 THR A N 1
ATOM 775 C CA . THR A 1 95 ? -9.205 11.594 11.213 1.00 96.50 95 THR A CA 1
ATOM 776 C C . THR A 1 95 ? -8.659 12.630 10.247 1.00 96.50 95 THR A C 1
ATOM 778 O O . THR A 1 95 ? -9.355 13.488 9.715 1.00 96.50 95 THR A O 1
ATOM 781 N N . SER A 1 96 ? -7.359 12.544 10.000 1.00 94.94 96 SER A N 1
ATOM 782 C CA . SER A 1 96 ? -6.680 13.195 8.883 1.00 94.94 96 SER A CA 1
ATOM 783 C C . SER A 1 96 ? -5.974 12.125 8.064 1.00 94.94 96 SER A C 1
ATOM 785 O O . SER A 1 96 ? -5.700 11.042 8.574 1.00 94.94 96 SER A O 1
ATOM 787 N N . GLY A 1 97 ? -5.663 12.407 6.805 1.00 95.25 97 GLY A N 1
ATOM 788 C CA . GLY A 1 97 ? -5.033 11.416 5.943 1.00 95.25 97 GLY A CA 1
ATOM 789 C C . GLY A 1 97 ? -5.142 11.777 4.473 1.00 95.25 97 GLY A C 1
ATOM 790 O O . GLY A 1 97 ? -5.215 12.955 4.125 1.00 95.25 97 GLY A O 1
ATOM 791 N N . GLY A 1 98 ? -5.129 10.744 3.633 1.00 94.12 98 GLY A N 1
ATOM 792 C CA . GLY A 1 98 ? -5.249 10.843 2.183 1.00 94.12 98 GLY A CA 1
ATOM 793 C C . GLY A 1 98 ? -6.627 11.306 1.702 1.00 94.12 98 GLY A C 1
ATOM 794 O O . GLY A 1 98 ? -7.296 12.126 2.328 1.00 94.12 98 GLY A O 1
ATOM 795 N N . ALA A 1 99 ? -7.040 10.803 0.542 1.00 96.19 99 ALA A N 1
ATOM 796 C CA . ALA A 1 99 ? -8.295 11.200 -0.081 1.00 96.19 99 ALA A CA 1
ATOM 797 C C . ALA A 1 99 ? -9.524 10.740 0.723 1.00 96.19 99 ALA A C 1
ATOM 799 O O . ALA A 1 99 ? -9.467 9.797 1.515 1.00 96.19 99 ALA A O 1
ATOM 800 N N . TRP A 1 100 ? -10.635 11.438 0.498 1.00 97.00 100 TRP A N 1
ATOM 801 C CA . TRP A 1 100 ? -11.916 11.208 1.156 1.00 97.00 100 TRP A CA 1
ATOM 802 C C . TRP A 1 100 ? -13.003 10.975 0.116 1.00 97.00 100 TRP A C 1
ATOM 804 O O . TRP A 1 100 ? -13.015 11.626 -0.932 1.00 97.00 100 TRP A O 1
ATOM 814 N N . GLY A 1 101 ? -13.932 10.073 0.421 1.00 95.62 101 GLY A N 1
ATOM 815 C CA . GLY A 1 101 ? -15.051 9.753 -0.454 1.00 95.62 101 GLY A CA 1
ATOM 816 C C . GLY A 1 101 ? -16.303 9.347 0.311 1.00 95.62 101 GLY A C 1
ATOM 817 O O . GLY A 1 101 ? -16.244 8.958 1.479 1.00 95.62 101 GLY A O 1
ATOM 818 N N . PHE A 1 102 ? -17.440 9.441 -0.376 1.00 96.62 102 PHE A N 1
ATOM 819 C CA . PHE A 1 102 ? -18.732 8.971 0.112 1.00 96.62 102 PHE A CA 1
ATOM 820 C C . PHE A 1 102 ? -19.091 7.651 -0.564 1.00 96.62 102 PHE A C 1
ATOM 822 O O . PHE A 1 102 ? -19.025 7.539 -1.789 1.00 96.62 102 PHE A O 1
ATOM 829 N N . TYR A 1 103 ? -19.482 6.668 0.241 1.00 97.12 103 TYR A N 1
ATOM 830 C CA . TYR A 1 103 ? -19.761 5.304 -0.200 1.00 97.12 103 TYR A CA 1
ATOM 831 C C . TYR A 1 103 ? -21.067 4.816 0.416 1.00 97.12 103 TYR A C 1
ATOM 833 O O . TYR A 1 103 ? -21.358 5.110 1.572 1.00 97.12 103 TYR A O 1
ATOM 841 N N . LYS A 1 104 ? -21.871 4.048 -0.320 1.00 97.25 104 LYS A N 1
ATOM 842 C CA . LYS A 1 104 ? -23.084 3.464 0.262 1.00 97.25 104 LYS A CA 1
ATOM 843 C C . LYS A 1 104 ? -22.712 2.250 1.094 1.00 97.25 104 LYS A C 1
ATOM 845 O O . LYS A 1 104 ? -21.991 1.377 0.624 1.00 97.25 104 LYS A O 1
ATOM 850 N N . SER A 1 105 ? -23.269 2.140 2.295 1.00 96.62 105 SER A N 1
ATOM 851 C CA . SER A 1 105 ? -23.042 0.977 3.158 1.00 96.62 105 SER A CA 1
ATOM 852 C C . SER A 1 105 ? -23.506 -0.336 2.524 1.00 96.62 105 SER A C 1
ATOM 854 O O . SER A 1 105 ? -22.920 -1.378 2.797 1.00 96.62 105 SER A O 1
ATOM 856 N N . SER A 1 106 ? -24.508 -0.288 1.638 1.00 96.25 106 SER A N 1
ATOM 857 C CA . SER A 1 106 ? -24.994 -1.441 0.869 1.00 96.25 106 SER A CA 1
ATOM 858 C C . SER A 1 106 ? -23.974 -2.021 -0.108 1.00 96.25 106 SER A C 1
ATOM 860 O O . SER A 1 106 ? -24.136 -3.162 -0.531 1.00 96.25 106 SER A O 1
ATOM 862 N N . ASP A 1 107 ? -22.962 -1.240 -0.485 1.00 97.00 107 ASP A N 1
ATOM 863 C CA . ASP A 1 107 ? -21.966 -1.638 -1.481 1.00 97.00 107 ASP A CA 1
ATOM 864 C C . ASP A 1 107 ? -20.758 -2.323 -0.815 1.00 97.00 107 ASP A C 1
ATOM 866 O O . ASP A 1 107 ? -19.875 -2.836 -1.501 1.00 97.00 107 ASP A O 1
ATOM 870 N N . LEU A 1 108 ? -20.708 -2.335 0.524 1.00 98.06 108 LEU A N 1
ATOM 871 C CA . LEU A 1 108 ? -19.638 -2.944 1.305 1.00 98.06 108 LEU A CA 1
ATOM 872 C C . LEU A 1 108 ? -19.979 -4.392 1.663 1.00 98.06 108 LEU A C 1
ATOM 874 O O . LEU A 1 108 ? -21.077 -4.710 2.124 1.00 98.06 108 LEU A O 1
ATOM 878 N N . ARG A 1 109 ? -18.991 -5.276 1.527 1.00 98.19 109 ARG A N 1
ATOM 879 C CA . ARG A 1 109 ? -19.095 -6.693 1.888 1.00 98.19 109 ARG A CA 1
ATOM 880 C C . ARG A 1 109 ? -18.318 -6.980 3.164 1.00 98.19 109 ARG A C 1
ATOM 882 O O . ARG A 1 109 ? -17.152 -6.618 3.260 1.00 98.19 109 ARG A O 1
ATOM 889 N N . TYR A 1 110 ? -18.927 -7.669 4.126 1.00 98.38 110 TYR A N 1
ATOM 890 C CA . TYR A 1 110 ? -18.220 -8.079 5.341 1.00 98.38 110 TYR A CA 1
ATOM 891 C C . TYR A 1 110 ? -17.089 -9.067 5.017 1.00 98.38 110 TYR A C 1
ATOM 893 O O . TYR A 1 110 ? -17.272 -10.000 4.226 1.00 98.38 110 TYR A O 1
ATOM 901 N N . VAL A 1 111 ? -15.926 -8.865 5.635 1.00 97.69 111 VAL A N 1
ATOM 902 C CA . VAL A 1 111 ? -14.725 -9.693 5.442 1.00 97.69 111 VAL A CA 1
ATOM 903 C C . VAL A 1 111 ? -14.332 -10.416 6.723 1.00 97.69 111 VAL A C 1
ATOM 905 O O . VAL A 1 111 ? -13.901 -11.566 6.667 1.00 97.69 111 VAL A O 1
ATOM 908 N N . GLY A 1 112 ? -14.464 -9.758 7.872 1.00 97.75 112 GLY A N 1
ATOM 909 C CA . GLY A 1 112 ? -14.041 -10.310 9.152 1.00 97.75 112 GLY A CA 1
ATOM 910 C C . GLY A 1 112 ? -13.754 -9.216 10.166 1.00 97.75 112 GLY A C 1
ATOM 911 O O . GLY A 1 112 ? -14.406 -8.173 10.165 1.00 97.75 112 GLY A O 1
ATOM 912 N N . LYS A 1 113 ? -12.771 -9.461 11.029 1.00 98.00 113 LYS A N 1
ATOM 913 C CA . LYS A 1 113 ? -12.326 -8.515 12.051 1.00 98.00 113 LYS A CA 1
ATOM 914 C C . LYS A 1 113 ? -10.809 -8.409 12.078 1.00 98.00 113 LYS A C 1
ATOM 916 O O . LYS A 1 113 ? -10.126 -9.377 11.745 1.00 98.00 113 LYS A O 1
ATOM 921 N N . GLU A 1 114 ? -10.297 -7.259 12.497 1.00 97.88 114 GLU A N 1
ATOM 922 C CA . GLU A 1 114 ? -8.867 -7.052 12.732 1.00 97.88 114 GLU A CA 1
ATOM 923 C C . GLU A 1 114 ? -8.622 -6.053 13.869 1.00 97.88 114 GLU A C 1
ATOM 925 O O . GLU A 1 114 ? -9.518 -5.304 14.262 1.00 97.88 114 GLU A O 1
ATOM 930 N N . LEU A 1 115 ? -7.399 -6.057 14.406 1.00 98.00 115 LEU A N 1
ATOM 931 C CA . LEU A 1 115 ? -6.943 -5.024 15.331 1.00 98.00 115 LEU A CA 1
ATOM 932 C C . LEU A 1 115 ? -6.570 -3.772 14.544 1.00 98.00 115 LEU A C 1
ATOM 934 O O . LEU A 1 115 ? -5.758 -3.831 13.621 1.00 98.00 115 LEU A O 1
ATOM 938 N N . LYS A 1 116 ? -7.115 -2.634 14.961 1.00 98.06 116 LYS A N 1
ATOM 939 C CA . LYS A 1 116 ? -6.831 -1.327 14.373 1.00 98.06 116 LYS A CA 1
ATOM 940 C C . LYS A 1 116 ? -6.291 -0.373 15.425 1.00 98.06 116 LYS A C 1
ATOM 942 O O . LYS A 1 116 ? -6.766 -0.377 16.558 1.00 98.06 116 LYS A O 1
ATOM 947 N N . TYR A 1 117 ? -5.328 0.458 15.026 1.00 98.12 117 TYR A N 1
ATOM 948 C CA . TYR A 1 117 ? -4.818 1.540 15.861 1.00 98.12 117 TYR A CA 1
ATOM 949 C C . TYR A 1 117 ? -5.774 2.732 15.921 1.00 98.12 117 TYR A C 1
ATOM 951 O O . TYR A 1 117 ? -6.309 3.177 14.905 1.00 98.12 117 TYR A O 1
ATOM 959 N N . PHE A 1 118 ? -5.894 3.273 17.122 1.00 98.50 118 PHE A N 1
ATOM 960 C CA . PHE A 1 118 ? -6.584 4.501 17.485 1.00 98.50 118 PHE A CA 1
ATOM 961 C C . PHE A 1 118 ? -5.699 5.294 18.443 1.00 98.50 118 PHE A C 1
ATOM 963 O O . PHE A 1 118 ? -4.756 4.737 19.009 1.00 98.50 118 PHE A O 1
ATOM 970 N N . CYS A 1 119 ? -6.012 6.567 18.656 1.00 98.06 119 CYS A N 1
ATOM 971 C CA . CYS A 1 119 ? -5.371 7.351 19.700 1.00 98.06 119 CYS A CA 1
ATOM 972 C C . CYS A 1 119 ? -6.356 8.262 20.434 1.00 98.06 119 CYS A C 1
ATOM 974 O O . CYS A 1 119 ? -7.444 8.566 19.949 1.00 98.06 119 CYS A O 1
ATOM 976 N N . ASP A 1 120 ? -5.974 8.676 21.635 1.00 97.44 120 ASP A N 1
ATOM 977 C CA . ASP A 1 120 ? -6.603 9.778 22.363 1.00 97.44 120 ASP A CA 1
ATOM 978 C C . ASP A 1 120 ? -5.533 10.493 23.202 1.00 97.44 120 ASP A C 1
ATOM 980 O O . ASP A 1 120 ? -4.383 10.050 23.286 1.00 97.44 120 ASP A O 1
ATOM 984 N N . TRP A 1 121 ? -5.875 11.627 23.800 1.00 96.81 121 TRP A N 1
ATOM 985 C CA . TRP A 1 121 ? -4.969 12.369 24.662 1.00 96.81 121 TRP A CA 1
ATOM 986 C C . TRP A 1 121 ? -4.700 11.623 25.967 1.00 96.81 121 TRP A C 1
ATOM 988 O O . TRP A 1 121 ? -5.620 11.198 26.663 1.00 96.81 121 TRP A O 1
ATOM 998 N N . GLY A 1 122 ? -3.421 11.530 26.330 1.00 95.62 122 GLY A N 1
ATOM 999 C CA . GLY A 1 122 ? -3.034 11.120 27.675 1.00 95.62 122 GLY A CA 1
ATOM 1000 C C . GLY A 1 122 ? -3.277 12.219 28.710 1.00 95.62 122 GLY A C 1
ATOM 1001 O O . GLY A 1 122 ? -3.736 13.320 28.404 1.00 95.62 122 GLY A O 1
ATOM 1002 N N . HIS A 1 123 ? -2.873 11.957 29.948 1.00 95.25 123 HIS A N 1
ATOM 1003 C CA . HIS A 1 123 ? -3.059 12.841 31.101 1.00 95.25 123 HIS A CA 1
ATOM 1004 C C . HIS A 1 123 ? -2.458 14.254 30.941 1.00 95.25 123 HIS A C 1
ATOM 1006 O O . HIS A 1 123 ? -2.843 15.171 31.667 1.00 95.25 123 HIS A O 1
ATOM 1012 N N . CYS A 1 124 ? -1.523 14.458 30.007 1.00 93.06 124 CYS A N 1
ATOM 1013 C CA . CYS A 1 124 ? -0.962 15.773 29.673 1.00 93.06 124 CYS A CA 1
ATOM 1014 C C . CYS A 1 124 ? -1.840 16.602 28.715 1.00 93.06 124 CYS A C 1
ATOM 1016 O O . CYS A 1 124 ? -1.533 17.769 28.466 1.00 93.06 124 CYS A O 1
ATOM 1018 N N . GLY A 1 125 ? -2.929 16.029 28.198 1.00 93.38 125 GLY A N 1
ATOM 1019 C CA . GLY A 1 125 ? -3.857 16.692 27.291 1.00 93.38 125 GLY A CA 1
ATOM 1020 C C . GLY A 1 125 ? -3.274 16.973 25.895 1.00 93.38 125 GLY A C 1
ATOM 1021 O O . GLY A 1 125 ? -2.235 16.420 25.520 1.00 93.38 125 GLY A O 1
ATOM 1022 N N . PRO A 1 126 ? -3.936 17.850 25.113 1.00 93.75 126 PRO A N 1
ATOM 1023 C CA . PRO A 1 126 ? -3.554 18.160 23.740 1.00 93.75 126 PRO A CA 1
ATOM 1024 C C . PRO A 1 126 ? -2.233 18.933 23.672 1.00 93.75 126 PRO A C 1
ATOM 1026 O O . PRO A 1 126 ? -2.195 20.161 23.759 1.00 93.75 126 PRO A O 1
ATOM 1029 N N . CYS A 1 127 ? -1.132 18.202 23.503 1.00 93.62 127 CYS A N 1
ATOM 1030 C CA . CYS A 1 127 ? 0.210 18.747 23.320 1.00 93.62 127 CYS A CA 1
ATOM 1031 C C . CYS A 1 127 ? 1.075 17.857 22.408 1.00 93.62 127 CYS A C 1
ATOM 1033 O O . CYS A 1 127 ? 0.673 16.765 22.000 1.00 93.62 127 CYS A O 1
ATOM 1035 N N . ALA A 1 128 ? 2.266 18.345 22.045 1.00 93.81 128 ALA A N 1
ATOM 1036 C CA . ALA A 1 128 ? 3.202 17.600 21.203 1.00 93.81 128 ALA A CA 1
ATOM 1037 C C . ALA A 1 128 ? 3.585 16.260 21.856 1.00 93.81 128 ALA A C 1
ATOM 1039 O O . ALA A 1 128 ? 3.892 16.215 23.047 1.00 93.81 128 ALA A O 1
ATOM 1040 N N . ASP A 1 129 ? 3.544 15.179 21.071 1.00 94.12 129 ASP A N 1
ATOM 1041 C CA . ASP A 1 129 ? 3.744 13.798 21.537 1.00 94.12 129 ASP A CA 1
ATOM 1042 C C . ASP A 1 129 ? 2.812 13.387 22.705 1.00 94.12 129 ASP A C 1
ATOM 1044 O O . ASP A 1 129 ? 3.124 12.456 23.437 1.00 94.12 129 ASP A O 1
ATOM 1048 N N . GLY A 1 130 ? 1.688 14.092 22.909 1.00 95.44 130 GLY A N 1
ATOM 1049 C CA . GLY A 1 130 ? 0.737 13.875 24.011 1.00 95.44 130 GLY A CA 1
ATOM 1050 C C . GLY A 1 130 ? -0.383 12.867 23.725 1.00 95.44 130 GLY A C 1
ATOM 1051 O O . GLY A 1 130 ? -1.224 12.629 24.590 1.00 95.44 130 GLY A O 1
ATOM 1052 N N . ALA A 1 131 ? -0.419 12.292 22.523 1.00 96.62 131 ALA A N 1
ATOM 1053 C CA . ALA A 1 131 ? -1.367 11.242 22.164 1.00 96.62 131 ALA A CA 1
ATOM 1054 C C . ALA A 1 131 ? -0.857 9.869 22.626 1.00 96.62 131 ALA A C 1
ATOM 1056 O O . ALA A 1 131 ? 0.347 9.604 22.582 1.00 96.62 131 ALA A O 1
ATOM 1057 N N . ILE A 1 132 ? -1.781 9.016 23.057 1.00 98.12 132 ILE A N 1
ATOM 1058 C CA . ILE A 1 132 ? -1.542 7.621 23.414 1.00 98.12 132 ILE A CA 1
ATOM 1059 C C . ILE A 1 132 ? -2.231 6.749 22.367 1.00 98.12 132 ILE A C 1
ATOM 1061 O O . ILE A 1 132 ? -3.454 6.775 22.234 1.00 98.12 132 ILE A O 1
ATOM 1065 N N . ASP A 1 133 ? -1.435 5.965 21.654 1.00 98.12 133 ASP A N 1
ATOM 1066 C CA . ASP A 1 133 ? -1.877 4.995 20.666 1.00 98.12 133 ASP A CA 1
ATOM 1067 C C . ASP A 1 133 ? -2.302 3.690 21.354 1.00 98.12 133 ASP A C 1
ATOM 1069 O O . ASP A 1 133 ? -1.678 3.222 22.311 1.00 98.12 133 ASP A O 1
ATOM 1073 N N . PHE A 1 134 ? -3.356 3.061 20.846 1.00 98.56 134 PHE A N 1
ATOM 1074 C CA . PHE A 1 134 ? -3.867 1.784 21.335 1.00 98.56 134 PHE A CA 1
ATOM 1075 C C . PHE A 1 134 ? -4.563 1.011 20.218 1.00 98.56 134 PHE A C 1
ATOM 1077 O O . PHE A 1 134 ? -4.906 1.575 19.181 1.00 98.56 134 PHE A O 1
ATOM 1084 N N . GLN A 1 135 ? -4.778 -0.288 20.421 1.00 98.50 135 GLN A N 1
ATOM 1085 C CA . GLN A 1 135 ? -5.499 -1.135 19.473 1.00 98.50 135 GLN A CA 1
ATOM 1086 C C . GLN A 1 135 ? -6.848 -1.597 20.025 1.00 98.50 135 GLN A C 1
ATOM 1088 O O . GLN A 1 135 ? -6.958 -1.916 21.210 1.00 98.50 135 GLN A O 1
ATOM 1093 N N . ALA A 1 136 ? -7.847 -1.684 19.148 1.00 98.38 136 ALA A N 1
ATOM 1094 C CA . ALA A 1 136 ? -9.144 -2.305 19.422 1.00 98.38 136 ALA A CA 1
ATOM 1095 C C . ALA A 1 136 ? -9.577 -3.184 18.238 1.00 98.38 136 ALA A C 1
ATOM 1097 O O . ALA A 1 136 ? -9.224 -2.896 17.088 1.00 98.38 136 ALA A O 1
ATOM 1098 N N . GLU A 1 137 ? -10.330 -4.254 18.509 1.00 98.44 137 GLU A N 1
ATOM 1099 C CA . GLU A 1 137 ? -10.914 -5.093 17.455 1.00 98.44 137 GLU A CA 1
ATOM 1100 C C . GLU A 1 137 ? -12.078 -4.364 16.761 1.00 98.44 137 GLU A C 1
ATOM 1102 O O . GLU A 1 137 ? -13.023 -3.903 17.406 1.00 98.44 137 GLU A O 1
ATOM 1107 N N . VAL A 1 138 ? -12.035 -4.291 15.429 1.00 98.44 138 VAL A N 1
ATOM 1108 C CA . VAL A 1 138 ? -13.090 -3.681 14.604 1.00 98.44 138 VAL A CA 1
ATOM 1109 C C . VAL A 1 138 ? -13.512 -4.587 13.457 1.00 98.44 138 VAL A C 1
ATOM 1111 O O . VAL A 1 138 ? -12.805 -5.530 13.096 1.00 98.44 138 VAL A O 1
ATOM 1114 N N . SER A 1 139 ? -14.677 -4.302 12.874 1.00 98.44 139 SER A N 1
ATOM 1115 C CA . SER A 1 139 ? -15.134 -4.994 11.672 1.00 98.44 139 SER A CA 1
ATOM 1116 C C . SER A 1 139 ? -14.341 -4.527 10.451 1.00 98.44 139 SER A C 1
ATOM 1118 O O . SER A 1 139 ? -13.973 -3.356 10.326 1.00 98.44 139 SER A O 1
ATOM 1120 N N . VAL A 1 140 ? -14.101 -5.464 9.538 1.00 98.69 140 VAL A N 1
ATOM 1121 C CA . VAL A 1 140 ? -13.435 -5.239 8.257 1.00 98.69 140 VAL A CA 1
ATOM 1122 C C . VAL A 1 140 ? -14.429 -5.485 7.142 1.00 98.69 140 VAL A C 1
ATOM 1124 O O . VAL A 1 140 ? -15.064 -6.543 7.066 1.00 98.69 140 VAL A O 1
ATOM 1127 N N . TRP A 1 141 ? -14.507 -4.514 6.247 1.00 98.75 141 TRP A N 1
ATOM 1128 C CA . TRP A 1 141 ? -15.353 -4.532 5.069 1.00 98.75 141 TRP A CA 1
ATOM 1129 C C . TRP A 1 141 ? -14.500 -4.463 3.807 1.00 98.75 141 TRP A C 1
ATOM 1131 O O . TRP A 1 141 ? -13.356 -4.022 3.843 1.00 98.75 141 TRP A O 1
ATOM 1141 N N . GLU A 1 142 ? -15.045 -4.895 2.680 1.00 98.56 142 GLU A N 1
ATOM 1142 C CA . GLU A 1 142 ? -14.434 -4.738 1.365 1.00 98.56 142 GLU A CA 1
ATOM 1143 C C . GLU A 1 142 ? -15.348 -3.903 0.482 1.00 98.56 142 GLU A C 1
ATOM 1145 O O . GLU A 1 142 ? -16.563 -4.114 0.454 1.00 98.56 142 GLU A O 1
ATOM 1150 N N . TYR A 1 143 ? -14.738 -2.980 -0.250 1.00 98.31 143 TYR A N 1
ATOM 1151 C CA . TYR A 1 143 ? -15.371 -2.241 -1.326 1.00 98.31 143 TYR A CA 1
ATOM 1152 C C . TYR A 1 143 ? -14.476 -2.316 -2.558 1.00 98.31 143 TYR A C 1
ATOM 1154 O O . TYR A 1 143 ? -13.281 -2.038 -2.479 1.00 98.31 143 TYR A O 1
ATOM 1162 N N . ILE A 1 144 ? -15.063 -2.650 -3.702 1.00 97.12 144 ILE A N 1
ATOM 1163 C CA . ILE A 1 144 ? -14.395 -2.608 -5.002 1.00 97.12 144 ILE A CA 1
ATOM 1164 C C . ILE A 1 144 ? -15.284 -1.776 -5.919 1.00 97.12 144 ILE A C 1
ATOM 1166 O O . ILE A 1 144 ? -16.465 -2.092 -6.073 1.00 97.12 144 ILE A O 1
ATOM 1170 N N . SER A 1 145 ? -14.730 -0.717 -6.515 1.00 95.62 145 SER A N 1
ATOM 1171 C CA . SER A 1 145 ? -15.475 0.099 -7.478 1.00 95.62 145 SER A CA 1
ATOM 1172 C C . SER A 1 145 ? -15.996 -0.788 -8.614 1.00 95.62 145 SER A C 1
ATOM 1174 O O . SER A 1 145 ? -15.216 -1.556 -9.179 1.00 95.62 145 SER A O 1
ATOM 1176 N N . PRO A 1 146 ? -17.282 -0.690 -8.991 1.00 92.44 146 PRO A N 1
ATOM 1177 C CA . PRO A 1 146 ? -17.846 -1.514 -10.062 1.00 92.44 146 PRO A CA 1
ATOM 1178 C C . PRO A 1 146 ? -17.257 -1.186 -11.446 1.00 92.44 146 PRO A C 1
ATOM 1180 O O . PRO A 1 146 ? -17.359 -1.986 -12.370 1.00 92.44 146 PRO A O 1
ATOM 1183 N N . ASP A 1 147 ? -16.647 -0.012 -11.590 1.00 90.00 147 ASP A N 1
ATOM 1184 C CA . ASP A 1 147 ? -16.131 0.579 -12.822 1.00 90.00 147 ASP A CA 1
ATOM 1185 C C . ASP A 1 147 ? -14.614 0.837 -12.746 1.00 90.00 147 ASP A C 1
ATOM 1187 O O . ASP A 1 147 ? -14.138 1.952 -12.972 1.00 90.00 147 ASP A O 1
ATOM 1191 N N . LEU A 1 148 ? -13.831 -0.197 -12.415 1.00 92.75 148 LEU A N 1
ATOM 1192 C CA . LEU A 1 148 ? -12.367 -0.100 -12.400 1.00 92.75 148 LEU A CA 1
ATOM 1193 C C . LEU A 1 148 ? -11.832 0.345 -13.765 1.00 92.75 148 LEU A C 1
ATOM 1195 O O . LEU A 1 148 ? -11.964 -0.352 -14.774 1.00 92.75 148 LEU A O 1
ATOM 1199 N N . LYS A 1 149 ? -11.168 1.503 -13.791 1.00 91.81 149 LYS A N 1
ATOM 1200 C CA . LYS A 1 149 ? -10.677 2.123 -15.027 1.00 91.81 149 LYS A CA 1
ATOM 1201 C C . LYS A 1 149 ? -9.701 1.239 -15.808 1.00 91.81 149 LYS A C 1
ATOM 1203 O O . LYS A 1 149 ? -9.659 1.312 -17.040 1.00 91.81 149 LYS A O 1
ATOM 1208 N N . TYR A 1 150 ? -8.912 0.442 -15.094 1.00 93.38 150 TYR A N 1
ATOM 1209 C CA . TYR A 1 150 ? -7.853 -0.394 -15.659 1.00 93.38 150 TYR A CA 1
ATOM 1210 C C . TYR A 1 150 ? -8.197 -1.888 -15.596 1.00 93.38 150 TYR A C 1
ATOM 1212 O O . TYR A 1 150 ? -7.301 -2.721 -15.596 1.00 93.38 150 TYR A O 1
ATOM 1220 N N . GLY A 1 151 ? -9.486 -2.244 -15.538 1.00 90.88 151 GLY A N 1
ATOM 1221 C CA . GLY A 1 151 ? -9.917 -3.642 -15.489 1.00 90.88 151 GLY A CA 1
ATOM 1222 C C . GLY A 1 151 ? -9.396 -4.361 -14.242 1.00 90.88 151 GLY A C 1
ATOM 1223 O O . GLY A 1 151 ? -9.577 -3.874 -13.129 1.00 90.88 151 GLY A O 1
ATOM 1224 N N . GLU A 1 152 ? -8.749 -5.511 -14.431 1.00 91.50 152 GLU A N 1
ATOM 1225 C CA . GLU A 1 152 ? -8.216 -6.343 -13.340 1.00 91.50 152 GLU A CA 1
ATOM 1226 C C . GLU A 1 152 ? -6.940 -5.789 -12.684 1.00 91.50 152 GLU A C 1
ATOM 1228 O O . GLU A 1 152 ? -6.573 -6.206 -11.585 1.00 91.50 152 GLU A O 1
ATOM 1233 N N . TYR A 1 153 ? -6.269 -4.825 -13.319 1.00 94.94 153 TYR A N 1
ATOM 1234 C CA . TYR A 1 153 ? -5.024 -4.263 -12.808 1.00 94.94 153 TYR A CA 1
ATOM 1235 C C . TYR A 1 153 ? -5.309 -3.289 -11.666 1.00 94.94 153 TYR A C 1
ATOM 1237 O O . TYR A 1 153 ? -5.819 -2.186 -11.883 1.00 94.94 153 TYR A O 1
ATOM 1245 N N . THR A 1 154 ? -4.970 -3.695 -10.440 1.00 96.50 154 THR A N 1
ATOM 1246 C CA . THR A 1 154 ? -5.122 -2.882 -9.225 1.00 96.50 154 THR A CA 1
ATOM 1247 C C . THR A 1 154 ? -3.852 -2.870 -8.389 1.00 96.50 154 THR A C 1
ATOM 1249 O O . THR A 1 154 ? -3.085 -3.832 -8.409 1.00 96.50 154 THR A O 1
ATOM 1252 N N . THR A 1 155 ? -3.640 -1.820 -7.588 1.00 96.94 155 THR A N 1
ATOM 1253 C CA . THR A 1 155 ? -2.453 -1.745 -6.714 1.00 96.94 155 THR A CA 1
ATOM 1254 C C . THR A 1 155 ? -2.474 -2.749 -5.551 1.00 96.94 155 THR A C 1
ATOM 1256 O O . THR A 1 155 ? -1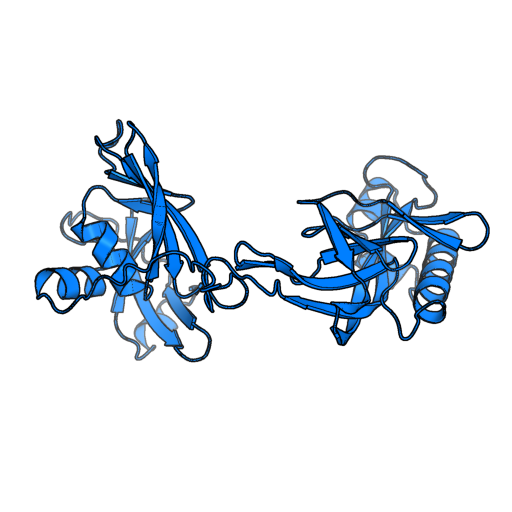.514 -2.843 -4.779 1.00 96.94 155 THR A O 1
ATOM 1259 N N . LYS A 1 156 ? -3.553 -3.538 -5.425 1.00 96.12 156 LYS A N 1
ATOM 1260 C CA . LYS A 1 156 ? -3.613 -4.689 -4.520 1.00 96.12 156 LYS A CA 1
ATOM 1261 C C . LYS A 1 156 ? -2.571 -5.729 -4.909 1.00 96.12 156 LYS A C 1
ATOM 1263 O O . LYS A 1 156 ? -1.785 -6.140 -4.058 1.00 96.12 156 LYS A O 1
ATOM 1268 N N . ASP A 1 157 ? -2.492 -6.031 -6.199 1.00 95.50 157 ASP A N 1
ATOM 1269 C CA . ASP A 1 157 ? -1.677 -7.127 -6.727 1.00 95.50 157 ASP A CA 1
ATOM 1270 C C . ASP A 1 157 ? -0.525 -6.611 -7.604 1.00 95.50 157 ASP A C 1
ATOM 1272 O O . ASP A 1 157 ? 0.527 -7.230 -7.673 1.00 95.50 157 ASP A O 1
ATOM 1276 N N . TRP A 1 158 ? -0.657 -5.410 -8.173 1.00 97.25 158 TRP A N 1
ATOM 1277 C CA . TRP A 1 158 ? 0.317 -4.821 -9.094 1.00 97.25 158 TRP A CA 1
ATOM 1278 C C . TRP A 1 158 ? 1.002 -3.582 -8.507 1.00 97.25 158 TRP A C 1
ATOM 1280 O O . TRP A 1 158 ? 0.472 -2.924 -7.611 1.00 97.25 158 TRP A O 1
ATOM 1290 N N . GLU A 1 159 ? 2.173 -3.231 -9.030 1.00 96.38 159 GLU A N 1
ATOM 1291 C CA . GLU A 1 159 ? 2.791 -1.918 -8.821 1.00 96.38 159 GLU A CA 1
ATOM 1292 C C . GLU A 1 159 ? 2.330 -0.974 -9.935 1.00 96.38 159 GLU A C 1
ATOM 1294 O O . GLU A 1 159 ? 2.264 -1.380 -11.096 1.00 96.38 159 GLU A O 1
ATOM 1299 N N . ARG A 1 160 ? 1.996 0.280 -9.610 1.00 95.62 160 ARG A N 1
ATOM 1300 C CA . ARG A 1 160 ? 1.493 1.251 -10.593 1.00 95.62 160 ARG A CA 1
ATOM 1301 C C . ARG A 1 160 ? 2.438 2.433 -10.738 1.00 95.62 160 ARG A C 1
ATOM 1303 O O . ARG A 1 160 ? 2.716 3.135 -9.773 1.00 95.62 160 ARG A O 1
ATOM 1310 N N . HIS A 1 161 ? 2.795 2.744 -11.977 1.00 95.44 161 HIS A N 1
ATOM 1311 C CA . HIS A 1 161 ? 3.623 3.885 -12.343 1.00 95.44 161 HIS A CA 1
ATOM 1312 C C . HIS A 1 161 ? 2.874 4.842 -13.270 1.00 95.44 161 HIS A C 1
ATOM 1314 O O . HIS A 1 161 ? 2.214 4.427 -14.221 1.00 95.44 161 HIS A O 1
ATOM 1320 N N . CYS A 1 162 ? 3.032 6.143 -13.039 1.00 94.25 162 CYS A N 1
ATOM 1321 C CA . CYS A 1 162 ? 2.676 7.170 -14.015 1.00 94.25 162 CYS A CA 1
ATOM 1322 C C . CYS A 1 162 ? 3.946 7.566 -14.773 1.00 94.25 162 CYS A C 1
ATOM 1324 O O . CYS A 1 162 ? 4.848 8.159 -14.184 1.00 94.25 162 CYS A O 1
ATOM 1326 N N . VAL A 1 163 ? 4.025 7.234 -16.063 1.00 96.06 163 VAL A N 1
ATOM 1327 C CA . VAL A 1 163 ? 5.209 7.478 -16.899 1.00 96.06 163 VAL A CA 1
ATOM 1328 C C . VAL A 1 163 ? 4.888 8.511 -17.972 1.00 96.06 163 VAL A C 1
ATOM 1330 O O . VAL A 1 163 ? 4.009 8.318 -18.808 1.00 96.06 163 VAL A O 1
ATOM 1333 N N . HIS A 1 164 ? 5.626 9.614 -17.982 1.00 95.56 164 HIS A N 1
ATOM 1334 C CA . HIS A 1 164 ? 5.576 10.638 -19.015 1.00 95.56 164 HIS A CA 1
ATOM 1335 C C . HIS A 1 164 ? 6.593 10.327 -20.108 1.00 95.56 164 HIS A C 1
ATOM 1337 O O . HIS A 1 164 ? 7.794 10.359 -19.865 1.00 95.56 164 HIS A O 1
ATOM 1343 N N . HIS A 1 165 ? 6.115 10.077 -21.320 1.00 95.94 165 HIS A N 1
ATOM 1344 C CA . HIS A 1 165 ? 6.920 10.072 -22.532 1.00 95.94 165 HIS A CA 1
ATOM 1345 C C . HIS A 1 165 ? 6.961 11.485 -23.122 1.00 95.94 165 HIS A C 1
ATOM 1347 O O . HIS A 1 165 ? 5.993 11.963 -23.720 1.00 95.94 165 HIS A O 1
ATOM 1353 N N . LEU A 1 166 ? 8.089 12.159 -22.930 1.00 94.94 166 LEU A N 1
ATOM 1354 C CA . LEU A 1 166 ? 8.302 13.550 -23.300 1.00 94.94 166 LEU A CA 1
ATOM 1355 C C . LEU A 1 166 ? 8.466 13.710 -24.816 1.00 94.94 166 LEU A C 1
ATOM 1357 O O . LEU A 1 166 ? 9.177 12.945 -25.469 1.00 94.94 166 LEU A O 1
ATOM 1361 N N . SER A 1 167 ? 7.863 14.760 -25.382 1.00 92.31 167 SER A N 1
ATOM 1362 C CA . SER A 1 167 ? 8.005 15.083 -26.812 1.00 92.31 167 SER A CA 1
ATOM 1363 C C . SER A 1 167 ? 9.436 15.494 -27.187 1.00 92.31 167 SER A C 1
ATOM 1365 O O . SER A 1 167 ? 9.860 15.339 -28.336 1.00 92.31 167 SER A O 1
ATOM 1367 N N . LYS A 1 168 ? 10.200 15.990 -26.209 1.00 93.31 168 LYS A N 1
ATOM 1368 C CA . LYS A 1 168 ? 11.641 16.247 -26.283 1.00 93.31 168 LYS A CA 1
ATOM 1369 C C . LYS A 1 168 ? 12.298 15.753 -24.993 1.00 93.31 168 LYS A C 1
ATOM 1371 O O . LYS A 1 168 ? 11.664 15.868 -23.948 1.00 93.31 168 LYS A O 1
ATOM 1376 N N . PRO A 1 169 ? 13.542 15.245 -25.043 1.00 94.50 169 PRO A N 1
ATOM 1377 C CA . PRO A 1 169 ? 14.253 14.875 -23.829 1.00 94.50 169 PRO A CA 1
ATOM 1378 C C . PRO A 1 169 ? 14.375 16.050 -22.851 1.00 94.50 169 PRO A C 1
ATOM 1380 O O . PRO A 1 169 ? 14.462 17.202 -23.287 1.00 94.50 169 PRO A O 1
ATOM 1383 N N . ASP A 1 170 ? 14.408 15.749 -21.555 1.00 92.88 170 ASP A N 1
ATOM 1384 C CA . ASP A 1 170 ? 14.710 16.736 -20.518 1.00 92.88 170 ASP A CA 1
ATOM 1385 C C . ASP A 1 170 ? 16.186 17.191 -20.557 1.00 92.88 170 ASP A C 1
ATOM 1387 O O . ASP A 1 170 ? 16.977 16.771 -21.408 1.00 92.88 170 ASP A O 1
ATOM 1391 N N . GLU A 1 171 ? 16.580 18.058 -19.621 1.00 93.19 171 GLU A N 1
ATOM 1392 C CA . GLU A 1 171 ? 17.950 18.585 -19.537 1.00 93.19 171 GLU A CA 1
ATOM 1393 C C . GLU A 1 171 ? 19.026 17.513 -19.270 1.00 93.19 171 GLU A C 1
ATOM 1395 O O . GLU A 1 171 ? 20.199 17.720 -19.584 1.00 93.19 171 GLU A O 1
ATOM 1400 N N . PHE A 1 172 ? 18.636 16.343 -18.755 1.00 90.88 172 PHE A N 1
ATOM 1401 C CA . PHE A 1 172 ? 19.515 15.202 -18.487 1.00 90.88 172 PHE A CA 1
ATOM 1402 C C . PHE A 1 172 ? 19.463 14.135 -19.597 1.00 90.88 172 PHE A C 1
ATOM 1404 O O . PHE A 1 172 ? 20.180 13.122 -19.541 1.00 90.88 172 PHE A O 1
ATOM 1411 N N . GLY A 1 173 ? 18.653 14.376 -20.633 1.00 94.38 173 GLY A N 1
ATOM 1412 C CA . GLY A 1 173 ? 18.468 13.516 -21.793 1.00 94.38 173 GLY A CA 1
ATOM 1413 C C . GLY A 1 173 ? 17.449 12.391 -21.598 1.00 94.38 173 GLY A C 1
ATOM 1414 O O . GLY A 1 173 ? 17.419 11.481 -22.428 1.00 94.38 173 GLY A O 1
ATOM 1415 N N . TYR A 1 174 ? 16.636 12.411 -20.539 1.00 94.88 174 TYR A N 1
ATOM 1416 C CA . TYR A 1 174 ? 15.576 11.424 -20.329 1.00 94.88 174 TYR A CA 1
ATOM 1417 C C . TYR A 1 174 ? 14.369 11.706 -21.219 1.00 94.88 174 TYR A C 1
ATOM 1419 O O . TYR A 1 174 ? 13.950 12.849 -21.387 1.00 94.88 174 TYR A O 1
ATOM 1427 N N . ARG A 1 175 ? 13.809 10.641 -21.794 1.00 96.31 175 ARG A N 1
ATOM 1428 C CA . ARG A 1 175 ? 12.597 10.667 -22.625 1.00 96.31 175 ARG A CA 1
ATOM 1429 C C . ARG A 1 175 ? 11.375 10.139 -21.896 1.00 96.31 175 ARG A C 1
ATOM 1431 O O . ARG A 1 175 ? 10.272 10.581 -22.188 1.00 96.31 175 ARG A O 1
ATOM 1438 N N . TYR A 1 176 ? 11.577 9.208 -20.976 1.00 96.69 176 TYR A N 1
ATOM 1439 C CA . TYR A 1 176 ? 10.538 8.652 -20.126 1.00 96.69 176 TYR A CA 1
ATOM 1440 C C . TYR A 1 176 ? 10.857 9.031 -18.692 1.00 96.69 176 TYR A C 1
ATOM 1442 O O . TYR A 1 176 ? 11.973 8.778 -18.242 1.00 96.69 176 TYR A O 1
ATOM 1450 N N . VAL A 1 177 ? 9.903 9.635 -17.991 1.00 95.31 177 VAL A N 1
ATOM 1451 C CA . VAL A 1 177 ? 10.074 10.069 -16.601 1.00 95.31 177 VAL A CA 1
ATOM 1452 C C . VAL A 1 177 ? 8.808 9.748 -15.822 1.00 95.31 177 VAL A C 1
ATOM 1454 O O . VAL A 1 177 ? 7.711 10.098 -16.248 1.00 95.31 177 VAL A O 1
ATOM 1457 N N . GLY A 1 178 ? 8.950 9.091 -14.683 1.00 92.19 178 GLY A N 1
ATOM 1458 C CA . GLY A 1 178 ? 7.866 8.794 -13.759 1.00 92.19 178 GLY A CA 1
ATOM 1459 C C . GLY A 1 178 ? 8.373 8.764 -12.326 1.00 92.19 178 GLY A C 1
ATOM 1460 O O . GLY A 1 178 ? 9.561 8.971 -12.069 1.00 92.19 178 GLY A O 1
ATOM 1461 N N . ASP A 1 179 ? 7.476 8.496 -11.383 1.00 84.38 179 ASP A N 1
ATOM 1462 C CA . ASP A 1 179 ? 7.885 8.332 -9.991 1.00 84.38 179 ASP A CA 1
ATOM 1463 C C . ASP A 1 179 ? 8.775 7.086 -9.841 1.00 84.38 179 ASP A C 1
ATOM 1465 O O . ASP A 1 179 ? 8.390 5.974 -10.209 1.00 84.38 179 ASP A O 1
ATOM 1469 N N . GLY A 1 180 ? 10.012 7.295 -9.386 1.00 87.19 180 GLY A N 1
ATOM 1470 C CA . GLY A 1 180 ? 11.021 6.246 -9.218 1.00 87.19 180 GLY A CA 1
ATOM 1471 C C . GLY A 1 180 ? 11.620 5.650 -10.504 1.00 87.19 180 GLY A C 1
ATOM 1472 O O . GLY A 1 180 ? 12.468 4.761 -10.398 1.00 87.19 180 GLY A O 1
ATOM 1473 N N . VAL A 1 181 ? 11.241 6.116 -11.703 1.00 91.62 181 VAL A N 1
ATOM 1474 C CA . VAL A 1 181 ? 11.714 5.562 -12.989 1.00 91.62 181 VAL A CA 1
ATOM 1475 C C . VAL A 1 181 ? 12.068 6.648 -14.008 1.00 91.62 181 VAL A C 1
ATOM 1477 O O . VAL A 1 181 ? 11.345 7.627 -14.172 1.00 91.62 181 VAL A O 1
ATOM 1480 N N . ALA A 1 182 ? 13.177 6.468 -14.732 1.00 93.44 182 ALA A N 1
ATOM 1481 C CA . ALA A 1 182 ? 13.574 7.362 -15.819 1.00 93.44 182 ALA A CA 1
ATOM 1482 C C . ALA A 1 182 ? 14.412 6.631 -16.879 1.00 93.44 182 ALA A C 1
ATOM 1484 O O . ALA A 1 182 ? 15.330 5.884 -16.536 1.00 93.44 182 ALA A O 1
ATOM 1485 N N . PHE A 1 183 ? 14.121 6.872 -18.161 1.00 94.88 183 PHE A N 1
ATOM 1486 C CA . PHE A 1 183 ? 14.775 6.200 -19.293 1.00 94.88 183 PHE A CA 1
ATOM 1487 C C . PHE A 1 183 ? 15.089 7.181 -20.422 1.00 94.88 183 PHE A C 1
ATOM 1489 O O . PHE A 1 183 ? 14.278 8.042 -20.773 1.00 94.88 183 PHE A O 1
ATOM 1496 N N . LYS A 1 184 ? 16.287 7.074 -20.999 1.00 94.69 184 LYS A N 1
ATOM 1497 C CA . LYS A 1 184 ? 16.769 7.943 -22.085 1.00 94.69 184 LYS A CA 1
ATOM 1498 C C . LYS A 1 184 ? 16.334 7.453 -23.455 1.00 94.69 184 LYS A C 1
ATOM 1500 O O . LYS A 1 184 ? 16.241 8.246 -24.392 1.00 94.69 184 LYS A O 1
ATOM 1505 N N . THR A 1 185 ? 16.067 6.157 -23.582 1.00 94.06 185 THR A N 1
ATOM 1506 C CA . THR A 1 185 ? 15.727 5.522 -24.858 1.00 94.06 185 THR A CA 1
ATOM 1507 C C . THR A 1 185 ? 14.512 4.611 -24.732 1.00 94.06 185 THR A C 1
ATOM 1509 O O . THR A 1 185 ? 14.218 4.097 -23.654 1.00 94.06 185 THR A O 1
ATOM 1512 N N . ASP A 1 186 ? 13.834 4.369 -25.857 1.00 95.12 186 ASP A N 1
ATOM 1513 C CA . ASP A 1 186 ? 12.729 3.405 -25.930 1.00 95.12 186 ASP A CA 1
ATOM 1514 C C . ASP A 1 186 ? 13.202 1.996 -25.547 1.00 95.12 186 ASP A C 1
ATOM 1516 O O . ASP A 1 186 ? 12.492 1.269 -24.867 1.00 95.12 186 ASP A O 1
ATOM 1520 N N . ALA A 1 187 ? 14.433 1.626 -25.919 1.00 95.06 187 ALA A N 1
ATOM 1521 C CA . ALA A 1 187 ? 15.000 0.320 -25.595 1.00 95.06 187 ALA A CA 1
ATOM 1522 C C . ALA A 1 187 ? 15.186 0.116 -24.082 1.00 95.06 187 ALA A C 1
ATOM 1524 O O . ALA A 1 187 ? 14.917 -0.969 -23.580 1.00 95.06 187 ALA A O 1
ATOM 1525 N N . GLU A 1 188 ? 15.608 1.150 -23.349 1.00 94.94 188 GLU A N 1
ATOM 1526 C CA . GLU A 1 188 ? 15.701 1.103 -21.883 1.00 94.94 188 GLU A CA 1
ATOM 1527 C C . GLU A 1 188 ? 14.319 0.968 -21.232 1.00 94.94 188 GLU A C 1
ATOM 1529 O O . GLU A 1 188 ? 14.141 0.155 -20.326 1.00 94.94 188 GLU A O 1
ATOM 1534 N N . TYR A 1 189 ? 13.335 1.728 -21.722 1.00 96.75 189 TYR A N 1
ATOM 1535 C CA . TYR A 1 189 ? 11.959 1.664 -21.231 1.00 96.75 189 TYR A CA 1
ATOM 1536 C C . TYR A 1 189 ? 11.314 0.297 -21.502 1.00 96.75 189 TYR A C 1
ATOM 1538 O O . TYR A 1 189 ? 10.753 -0.321 -20.600 1.00 96.75 189 TYR A O 1
ATOM 1546 N N . PHE A 1 190 ? 11.451 -0.232 -22.718 1.00 97.56 190 PHE A N 1
ATOM 1547 C CA . PHE A 1 190 ? 10.932 -1.550 -23.082 1.00 97.56 190 PHE A CA 1
ATOM 1548 C C . PHE A 1 190 ? 11.666 -2.686 -22.372 1.00 97.56 190 PHE A C 1
ATOM 1550 O O . PHE A 1 190 ? 11.043 -3.686 -22.029 1.00 97.56 190 PHE A O 1
ATOM 1557 N N . ALA A 1 191 ? 12.963 -2.535 -22.088 1.00 97.19 191 ALA A N 1
ATOM 1558 C CA . ALA A 1 191 ? 13.686 -3.493 -21.259 1.00 97.19 191 ALA A CA 1
ATOM 1559 C C . ALA A 1 191 ? 13.101 -3.540 -19.842 1.00 97.19 191 ALA A C 1
ATOM 1561 O O . ALA A 1 191 ? 12.895 -4.627 -19.311 1.00 97.19 191 ALA A O 1
ATOM 1562 N N . TRP A 1 192 ? 12.771 -2.381 -19.262 1.00 97.06 192 TRP A N 1
ATOM 1563 C CA . TRP A 1 192 ? 12.092 -2.301 -17.969 1.00 97.06 192 TRP A CA 1
ATOM 1564 C C . TRP A 1 192 ? 10.700 -2.950 -17.999 1.00 97.06 192 TRP A C 1
ATOM 1566 O O . TRP A 1 192 ? 10.426 -3.802 -17.153 1.00 97.06 192 TRP A O 1
ATOM 1576 N N . LEU A 1 193 ? 9.864 -2.639 -18.999 1.00 97.69 193 LEU A N 1
ATOM 1577 C CA . LEU A 1 193 ? 8.562 -3.300 -19.175 1.00 97.69 193 LEU A CA 1
ATOM 1578 C C . LEU A 1 193 ? 8.719 -4.817 -19.314 1.00 97.69 193 LEU A C 1
ATOM 1580 O O . LEU A 1 193 ? 8.023 -5.575 -18.651 1.00 97.69 193 LEU A O 1
ATOM 1584 N N . SER A 1 194 ? 9.668 -5.273 -20.134 1.00 97.25 194 SER A N 1
ATOM 1585 C CA . SER A 1 194 ? 9.934 -6.698 -20.315 1.00 97.25 194 SER A CA 1
ATOM 1586 C C . SER A 1 194 ? 10.400 -7.375 -19.029 1.00 97.25 194 SER A C 1
ATOM 1588 O O . SER A 1 194 ? 10.080 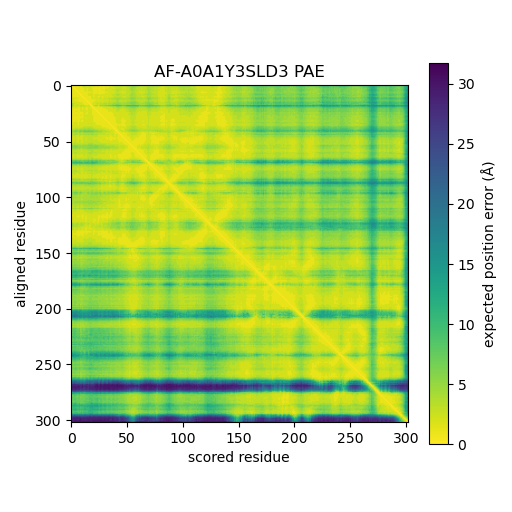-8.544 -18.823 1.00 97.25 194 SER A O 1
ATOM 1590 N N . THR A 1 195 ? 11.195 -6.686 -18.210 1.00 96.88 195 THR A N 1
ATOM 1591 C CA . THR A 1 195 ? 11.705 -7.227 -16.950 1.00 96.88 195 THR A CA 1
ATOM 1592 C C . THR A 1 195 ? 10.598 -7.364 -15.917 1.00 96.88 195 THR A C 1
ATOM 1594 O O . THR A 1 195 ? 10.569 -8.385 -15.242 1.00 96.88 195 THR A O 1
ATOM 1597 N N . TYR A 1 196 ? 9.704 -6.378 -15.800 1.00 97.06 196 TYR A N 1
ATOM 1598 C CA . TYR A 1 196 ? 8.655 -6.367 -14.774 1.00 97.06 196 TYR A CA 1
ATOM 1599 C C . TYR A 1 196 ? 7.254 -6.704 -15.295 1.00 97.06 196 TYR A C 1
ATOM 1601 O O . TYR A 1 196 ? 6.268 -6.376 -14.640 1.00 97.06 196 TYR A O 1
ATOM 1609 N N . HIS A 1 197 ? 7.160 -7.360 -16.456 1.00 96.81 197 HIS A N 1
ATOM 1610 C CA . HIS A 1 197 ? 5.889 -7.802 -17.043 1.00 96.81 197 HIS A CA 1
ATOM 1611 C C . HIS A 1 197 ? 4.882 -6.644 -17.177 1.00 96.81 197 HIS A C 1
ATOM 1613 O O . HIS A 1 197 ? 3.711 -6.749 -16.821 1.00 96.81 197 HIS A O 1
ATOM 1619 N N . GLY A 1 198 ? 5.386 -5.500 -17.644 1.00 97.19 198 GLY A N 1
ATOM 1620 C CA . GLY A 1 198 ? 4.662 -4.241 -17.669 1.00 97.19 198 GLY A CA 1
ATOM 1621 C C . GLY A 1 198 ? 3.544 -4.201 -18.706 1.00 97.19 198 GLY A C 1
ATOM 1622 O O . GLY A 1 198 ? 3.754 -4.527 -19.876 1.00 97.19 198 GLY A O 1
ATOM 1623 N N . VAL A 1 199 ? 2.381 -3.720 -18.274 1.00 97.00 199 VAL A N 1
ATOM 1624 C CA . VAL A 1 199 ? 1.205 -3.443 -19.101 1.00 97.00 199 VAL A CA 1
ATOM 1625 C C . VAL A 1 199 ? 0.903 -1.954 -19.042 1.00 97.00 199 VAL A C 1
ATOM 1627 O O . VAL A 1 199 ? 0.798 -1.364 -17.968 1.00 97.00 199 VAL A O 1
ATOM 1630 N N . GLU A 1 200 ? 0.778 -1.331 -20.206 1.00 96.25 200 GLU A N 1
ATOM 1631 C CA . GLU A 1 200 ? 0.584 0.105 -20.350 1.00 96.25 200 GLU A CA 1
ATOM 1632 C C . GLU A 1 200 ? -0.865 0.437 -20.696 1.00 96.25 200 GLU A C 1
ATOM 1634 O O . GLU A 1 200 ? -1.484 -0.206 -21.538 1.00 96.25 200 GLU A O 1
ATOM 1639 N N . PHE A 1 201 ? -1.369 1.522 -20.123 1.00 95.00 201 PHE A N 1
ATOM 1640 C CA . PHE A 1 201 ? -2.638 2.145 -20.468 1.00 95.00 201 PHE A CA 1
ATOM 1641 C C . PHE A 1 201 ? -2.391 3.566 -20.954 1.00 95.00 201 PHE A C 1
ATOM 1643 O O . PHE A 1 201 ? -1.671 4.339 -20.310 1.00 95.00 201 PHE A O 1
ATOM 1650 N N . GLU A 1 202 ? -3.006 3.935 -22.077 1.00 91.19 202 GLU A N 1
ATOM 1651 C CA . GLU A 1 202 ? -2.907 5.304 -22.583 1.00 91.19 202 GLU A CA 1
ATOM 1652 C C . GLU A 1 202 ? -3.543 6.304 -21.605 1.00 91.19 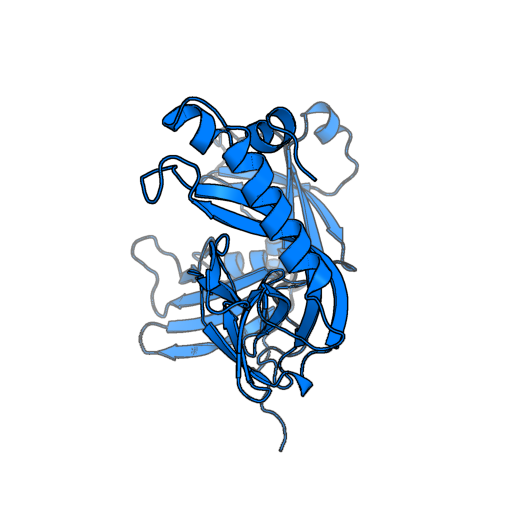202 GLU A C 1
ATOM 1654 O O . GLU A 1 202 ? -4.705 6.181 -21.204 1.00 91.19 202 GLU A O 1
ATOM 1659 N N . GLY A 1 203 ? -2.752 7.301 -21.211 1.00 85.38 203 GLY A N 1
ATOM 1660 C CA . GLY A 1 203 ? -3.174 8.438 -20.406 1.00 85.38 203 GLY A CA 1
ATOM 1661 C C . GLY A 1 203 ? -3.456 9.674 -21.259 1.00 85.38 203 GLY A C 1
ATOM 1662 O O . GLY A 1 203 ? -3.919 9.596 -22.397 1.00 85.38 203 GLY A O 1
ATOM 1663 N N . SER A 1 204 ? -3.197 10.853 -20.695 1.00 83.81 204 SER A N 1
ATOM 1664 C CA . SER A 1 204 ? -3.388 12.122 -21.397 1.00 83.81 204 SER A CA 1
ATOM 1665 C C . SER A 1 204 ? -2.306 12.369 -22.452 1.00 83.81 204 SER A C 1
ATOM 1667 O O . SER A 1 204 ? -1.149 11.966 -22.317 1.00 83.81 204 SER A O 1
ATOM 1669 N N . ILE A 1 205 ? -2.694 13.085 -23.506 1.00 85.50 205 ILE A N 1
ATOM 1670 C CA . ILE A 1 205 ? -1.795 13.605 -24.537 1.00 85.50 205 ILE A CA 1
ATOM 1671 C C . ILE A 1 205 ? -1.817 15.129 -24.429 1.00 85.50 205 ILE A C 1
ATOM 1673 O O . ILE A 1 205 ? -2.892 15.728 -24.389 1.00 85.50 205 ILE A O 1
ATOM 1677 N N . GLY A 1 206 ? -0.643 15.749 -24.388 1.00 83.12 206 GLY A N 1
ATOM 1678 C CA . GLY A 1 206 ? -0.485 17.200 -24.401 1.00 83.12 206 GLY A CA 1
ATOM 1679 C C . GLY A 1 206 ? 0.748 17.627 -25.192 1.00 83.12 206 GLY A C 1
ATOM 1680 O O . GLY A 1 206 ? 1.516 16.798 -25.679 1.00 83.12 206 GLY A O 1
ATOM 1681 N N . ASP A 1 207 ? 0.967 18.937 -25.296 1.00 81.81 207 ASP A N 1
ATOM 1682 C CA . ASP A 1 207 ? 2.069 19.504 -26.092 1.00 81.81 207 ASP A CA 1
ATOM 1683 C C . ASP A 1 207 ? 3.461 19.053 -25.602 1.00 81.81 207 ASP A C 1
ATOM 1685 O O . ASP A 1 207 ? 4.415 18.926 -26.378 1.00 81.81 207 ASP A O 1
ATOM 1689 N N . SER A 1 208 ? 3.585 18.769 -24.304 1.00 81.56 208 SER A N 1
ATOM 1690 C CA . SER A 1 208 ? 4.819 18.304 -23.665 1.00 81.56 208 SER A CA 1
ATOM 1691 C C . SER A 1 208 ? 5.076 16.800 -23.815 1.00 81.56 208 SER A C 1
ATOM 1693 O O . SER A 1 208 ? 6.184 16.353 -23.518 1.00 81.56 208 SER A O 1
ATOM 1695 N N . GLY A 1 209 ? 4.109 16.013 -24.298 1.00 89.38 209 GLY A N 1
ATOM 1696 C CA . GLY A 1 209 ? 4.263 14.569 -24.456 1.00 89.38 209 GLY A CA 1
ATOM 1697 C C . GLY A 1 209 ? 2.996 13.763 -24.181 1.00 89.38 209 GLY A C 1
ATOM 1698 O O . GLY A 1 209 ? 1.877 14.277 -24.177 1.00 89.38 209 GLY A O 1
ATOM 1699 N N . LYS A 1 210 ? 3.188 12.464 -23.962 1.00 93.25 210 LYS A N 1
ATOM 1700 C CA . LYS A 1 210 ? 2.133 11.506 -23.621 1.00 93.25 210 LYS A CA 1
ATOM 1701 C C . LYS A 1 210 ? 2.364 10.960 -22.222 1.00 93.25 210 LYS A C 1
ATOM 1703 O O . LYS A 1 210 ? 3.508 10.743 -21.838 1.00 93.25 210 LYS A O 1
ATOM 1708 N N . THR A 1 211 ? 1.300 10.681 -21.488 1.00 92.56 211 THR A N 1
ATOM 1709 C CA . THR A 1 211 ? 1.380 9.943 -20.226 1.00 92.56 211 THR A CA 1
ATOM 1710 C C . THR A 1 211 ? 0.860 8.528 -20.423 1.00 92.56 211 THR A C 1
ATOM 1712 O O . THR A 1 211 ? -0.119 8.319 -21.136 1.00 92.56 211 THR A O 1
ATOM 1715 N N . TYR A 1 212 ? 1.497 7.572 -19.762 1.00 94.25 212 TYR A N 1
ATOM 1716 C CA . TYR A 1 212 ? 1.046 6.196 -19.630 1.00 94.25 212 TYR A CA 1
ATOM 1717 C C . TYR A 1 212 ? 0.841 5.874 -18.155 1.00 94.25 212 TYR A C 1
ATOM 1719 O O . TYR A 1 212 ? 1.621 6.306 -17.302 1.00 94.25 212 TYR A O 1
ATOM 1727 N N . VAL A 1 213 ? -0.203 5.107 -17.863 1.00 95.25 213 VAL A N 1
ATOM 1728 C CA . VAL A 1 213 ? -0.328 4.408 -16.584 1.00 95.25 213 VAL A CA 1
ATOM 1729 C C . VAL A 1 213 ? 0.160 2.994 -16.817 1.00 95.25 213 VAL A C 1
ATOM 1731 O O . VAL A 1 213 ? -0.373 2.298 -17.672 1.00 95.25 213 VAL A O 1
ATOM 1734 N N . VAL A 1 214 ? 1.202 2.594 -16.105 1.00 96.69 214 VAL A N 1
ATOM 1735 C CA . VAL A 1 214 ? 1.849 1.298 -16.283 1.00 96.69 214 VAL A CA 1
ATOM 1736 C C . VAL A 1 214 ? 1.639 0.473 -15.031 1.00 96.69 214 VAL A C 1
ATOM 1738 O O . VAL A 1 214 ? 1.953 0.945 -13.940 1.00 96.69 214 VAL A O 1
ATOM 1741 N N . PHE A 1 215 ? 1.138 -0.744 -15.189 1.00 97.31 215 PHE A N 1
ATOM 1742 C CA . PHE A 1 215 ? 1.123 -1.740 -14.128 1.00 97.31 215 PHE A CA 1
ATOM 1743 C C . PHE A 1 215 ? 2.232 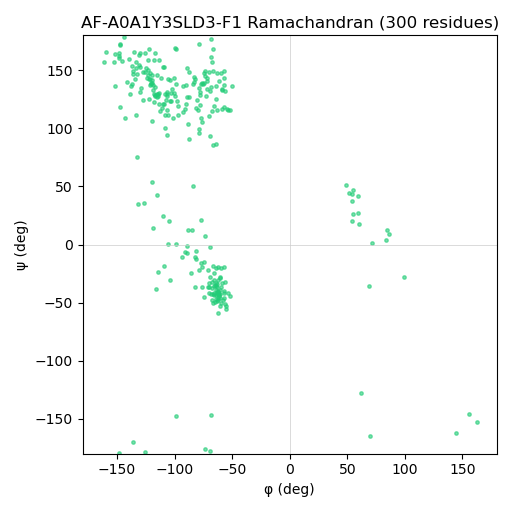-2.752 -14.366 1.00 97.31 215 PHE A C 1
ATOM 1745 O O . PHE A 1 215 ? 2.405 -3.223 -15.486 1.00 97.31 215 PHE A O 1
ATOM 1752 N N . THR A 1 216 ? 2.990 -3.072 -13.327 1.00 97.75 216 THR A N 1
ATOM 1753 C CA . THR A 1 216 ? 4.064 -4.065 -13.371 1.00 97.75 216 THR A CA 1
ATOM 1754 C C . THR A 1 216 ? 3.915 -5.044 -12.222 1.00 97.75 216 THR A C 1
ATOM 1756 O O . THR A 1 216 ? 3.218 -4.765 -11.242 1.00 97.75 216 THR A O 1
ATOM 1759 N N . TYR A 1 217 ? 4.617 -6.170 -12.298 1.00 98.06 217 TYR A N 1
ATOM 1760 C CA . TYR A 1 217 ? 4.806 -7.011 -11.121 1.00 98.06 217 TYR A CA 1
ATOM 1761 C C . TYR A 1 217 ? 5.469 -6.185 -10.017 1.00 98.06 217 TYR A C 1
ATOM 1763 O O . TYR A 1 217 ? 6.323 -5.325 -10.282 1.00 98.06 217 TYR A O 1
ATOM 1771 N N . LYS A 1 218 ? 5.067 -6.438 -8.773 1.00 96.88 218 LYS A N 1
ATOM 1772 C CA . LYS A 1 218 ? 5.694 -5.851 -7.593 1.00 96.88 218 LYS A CA 1
ATOM 1773 C C . LYS A 1 218 ? 7.112 -6.378 -7.462 1.00 96.88 218 LYS A C 1
ATOM 1775 O O . LYS A 1 218 ? 7.422 -7.503 -7.839 1.00 96.88 218 LYS A O 1
ATOM 1780 N N . LYS A 1 219 ? 7.989 -5.560 -6.900 1.00 94.62 219 LYS A N 1
ATOM 1781 C CA . LYS A 1 219 ? 9.374 -5.945 -6.642 1.00 94.62 219 LYS A CA 1
ATOM 1782 C C . LYS A 1 219 ? 9.567 -6.177 -5.154 1.00 94.62 219 LYS A C 1
ATOM 1784 O O . LYS A 1 219 ? 9.311 -5.266 -4.369 1.00 94.62 219 LYS A O 1
ATOM 1789 N N . ASP A 1 220 ? 10.107 -7.335 -4.795 1.00 96.19 220 ASP A N 1
ATOM 1790 C CA . ASP A 1 220 ? 10.511 -7.639 -3.425 1.00 96.19 220 ASP A CA 1
ATOM 1791 C C . ASP A 1 220 ? 12.021 -7.886 -3.352 1.00 96.19 220 ASP A C 1
ATOM 1793 O O . ASP A 1 220 ? 12.568 -8.720 -4.071 1.00 96.19 220 ASP A O 1
ATOM 1797 N N . CYS A 1 221 ? 12.717 -7.114 -2.520 1.00 94.75 221 CYS A N 1
ATOM 1798 C CA . CYS A 1 221 ? 14.176 -7.027 -2.528 1.00 94.75 221 CYS A CA 1
ATOM 1799 C C . CYS A 1 221 ? 14.789 -7.670 -1.282 1.00 94.75 221 CYS A C 1
ATOM 1801 O O . CYS A 1 221 ? 14.629 -7.162 -0.173 1.00 94.75 221 CYS A O 1
ATOM 1803 N N . TYR A 1 222 ? 15.638 -8.674 -1.479 1.00 95.75 222 TYR A N 1
ATOM 1804 C CA . TYR A 1 222 ? 16.338 -9.383 -0.412 1.00 95.75 222 TYR A CA 1
ATOM 1805 C C . TYR A 1 222 ? 17.818 -9.031 -0.406 1.00 95.75 222 TYR A C 1
ATOM 1807 O O . TYR A 1 222 ? 18.508 -9.119 -1.424 1.00 95.75 222 TYR A O 1
ATOM 1815 N N . TYR A 1 223 ? 18.323 -8.654 0.764 1.00 94.81 223 TYR A N 1
ATOM 1816 C CA . TYR A 1 223 ? 19.742 -8.414 0.969 1.00 94.81 223 TYR A CA 1
ATOM 1817 C C . TYR A 1 223 ? 20.372 -9.621 1.666 1.00 94.81 223 TYR A C 1
ATOM 1819 O O . TYR A 1 223 ? 20.112 -9.857 2.843 1.00 94.81 223 TYR A O 1
ATOM 1827 N N . ILE A 1 224 ? 21.179 -10.381 0.927 1.00 95.50 224 ILE A N 1
ATOM 1828 C CA . ILE A 1 224 ? 21.797 -11.632 1.380 1.00 95.50 224 ILE A CA 1
ATOM 1829 C C . ILE A 1 224 ? 23.323 -11.526 1.398 1.00 95.50 224 ILE A C 1
ATOM 1831 O O . ILE A 1 224 ? 23.918 -10.598 0.839 1.00 95.50 224 ILE A O 1
ATOM 1835 N N . SER A 1 225 ? 23.979 -12.459 2.080 1.00 95.19 225 SER A N 1
ATOM 1836 C CA . SER A 1 225 ? 25.435 -12.550 2.086 1.00 95.19 225 SER A CA 1
ATOM 1837 C C . SER A 1 225 ? 25.972 -12.965 0.714 1.00 95.19 225 SER A C 1
ATOM 1839 O O . SER A 1 225 ? 25.271 -13.533 -0.123 1.00 95.19 225 SER A O 1
ATOM 1841 N N . ARG A 1 226 ? 27.264 -12.714 0.477 1.00 93.25 226 ARG A N 1
ATOM 1842 C CA . ARG A 1 226 ? 27.931 -13.160 -0.754 1.00 93.25 226 ARG A CA 1
ATOM 1843 C C . ARG A 1 226 ? 27.965 -14.687 -0.885 1.00 93.25 226 ARG A C 1
ATOM 1845 O O . ARG A 1 226 ? 27.882 -15.194 -1.993 1.00 93.25 226 ARG A O 1
ATOM 1852 N N . GLN A 1 227 ? 28.087 -15.415 0.222 1.00 95.44 227 GLN A N 1
ATOM 1853 C CA . GLN A 1 227 ? 28.086 -16.875 0.171 1.00 95.44 227 GLN A CA 1
ATOM 1854 C C . GLN A 1 227 ? 26.716 -17.400 -0.274 1.00 95.44 227 GLN A C 1
ATOM 1856 O O . GLN A 1 227 ? 26.641 -18.156 -1.238 1.00 95.44 227 GLN A O 1
ATOM 1861 N N . GLU A 1 228 ? 25.641 -16.930 0.369 1.00 96.44 228 GLU A N 1
ATOM 1862 C CA . GLU A 1 228 ? 24.268 -17.272 -0.028 1.00 96.44 228 GLU A CA 1
ATOM 1863 C C . GLU A 1 228 ? 24.012 -16.879 -1.483 1.00 96.44 228 GLU A C 1
ATOM 1865 O O . GLU A 1 228 ? 23.403 -17.635 -2.232 1.00 96.44 228 GLU A O 1
ATOM 1870 N N . TRP A 1 229 ? 24.530 -15.720 -1.906 1.00 95.88 229 TRP A N 1
ATOM 1871 C CA . TRP A 1 229 ? 24.471 -15.295 -3.294 1.00 95.88 229 TRP A CA 1
ATOM 1872 C C . TRP A 1 229 ? 25.065 -16.317 -4.245 1.00 95.88 229 TRP A C 1
ATOM 1874 O O . TRP A 1 229 ? 24.402 -16.701 -5.202 1.00 95.88 229 TRP A O 1
ATOM 1884 N N . ASP A 1 230 ? 26.314 -16.714 -4.022 1.00 94.38 230 ASP A N 1
ATOM 1885 C CA . ASP A 1 230 ? 27.062 -17.580 -4.928 1.00 94.38 230 ASP A CA 1
ATOM 1886 C C . ASP A 1 230 ? 26.402 -18.969 -5.022 1.00 94.38 230 ASP A C 1
ATOM 1888 O O . ASP A 1 230 ? 26.312 -19.533 -6.115 1.00 94.38 230 ASP A O 1
ATOM 1892 N N . GLU A 1 231 ? 25.842 -19.458 -3.913 1.00 96.88 231 GLU A N 1
ATOM 1893 C CA . GLU A 1 231 ? 25.155 -20.751 -3.804 1.00 96.88 231 GLU A CA 1
ATOM 1894 C C . GLU A 1 231 ? 23.715 -20.745 -4.362 1.00 96.88 231 GLU A C 1
ATOM 1896 O O . GLU A 1 231 ? 23.202 -21.803 -4.727 1.00 96.88 231 GLU A O 1
ATOM 1901 N N . LEU A 1 232 ? 23.059 -19.582 -4.477 1.00 96.81 232 LEU A N 1
ATOM 1902 C CA . LEU A 1 232 ? 21.661 -19.467 -4.914 1.00 96.81 232 LEU A CA 1
ATOM 1903 C C . LEU A 1 232 ? 21.491 -19.860 -6.400 1.00 96.81 232 LEU A C 1
ATOM 1905 O O . LEU A 1 232 ? 21.977 -19.137 -7.273 1.00 96.81 232 LEU A O 1
ATOM 1909 N N . PRO A 1 233 ? 20.777 -20.942 -6.759 1.00 97.12 233 PRO A N 1
ATOM 1910 C CA . PRO A 1 233 ? 20.711 -21.439 -8.137 1.00 97.12 233 PRO A CA 1
ATOM 1911 C C . PRO A 1 233 ? 19.654 -20.700 -8.980 1.00 97.12 233 PRO A C 1
ATOM 1913 O O . PRO A 1 233 ? 18.807 -21.319 -9.619 1.00 97.12 233 PRO A O 1
ATOM 1916 N N . LEU A 1 234 ? 19.691 -19.367 -8.972 1.00 97.62 234 LEU A N 1
ATOM 1917 C CA . LEU A 1 234 ? 18.776 -18.496 -9.712 1.00 97.62 234 LEU A CA 1
ATOM 1918 C C . LEU A 1 234 ? 19.482 -17.784 -10.876 1.00 97.62 234 LEU A C 1
ATOM 1920 O O . LEU A 1 234 ? 20.694 -17.541 -10.806 1.00 97.62 234 LEU A O 1
ATOM 1924 N N . PRO A 1 235 ? 18.744 -17.430 -11.945 1.00 97.19 235 PRO A N 1
ATOM 1925 C CA . PRO A 1 235 ? 19.291 -16.685 -13.071 1.00 97.19 235 PRO A CA 1
ATOM 1926 C C . PRO A 1 235 ? 19.762 -15.293 -12.647 1.00 97.19 235 PRO A C 1
ATOM 1928 O O . PRO A 1 235 ? 19.161 -14.654 -11.785 1.00 97.19 235 PRO A O 1
ATOM 1931 N N . THR A 1 236 ? 20.814 -14.807 -13.306 1.00 94.94 236 THR A N 1
ATOM 1932 C CA . THR A 1 236 ? 21.391 -13.481 -13.059 1.00 94.94 236 THR A CA 1
ATOM 1933 C C . THR A 1 236 ? 20.895 -12.461 -14.085 1.00 94.94 236 THR A C 1
ATOM 1935 O O . THR A 1 236 ? 20.886 -12.731 -15.286 1.00 94.94 236 THR A O 1
ATOM 1938 N N . ASP A 1 237 ? 20.582 -11.253 -13.628 1.00 94.81 237 ASP A N 1
ATOM 1939 C CA . ASP A 1 237 ? 20.317 -10.068 -14.453 1.00 94.81 237 ASP A CA 1
ATOM 1940 C C . ASP A 1 237 ? 21.034 -8.840 -13.853 1.00 94.81 237 ASP A C 1
ATOM 1942 O O . ASP A 1 237 ? 21.881 -8.986 -12.971 1.00 94.81 237 ASP A O 1
ATOM 1946 N N . THR A 1 238 ? 20.749 -7.632 -14.333 1.00 93.25 238 THR A N 1
ATOM 1947 C CA . THR A 1 238 ? 21.351 -6.378 -13.862 1.00 93.25 238 THR A CA 1
ATOM 1948 C C . THR A 1 238 ? 20.299 -5.332 -13.494 1.00 93.25 238 THR A C 1
ATOM 1950 O O . THR A 1 238 ? 19.221 -5.260 -14.093 1.00 93.25 238 THR A O 1
ATOM 1953 N N . ARG A 1 239 ? 20.610 -4.473 -12.516 1.00 91.12 239 ARG A N 1
ATOM 1954 C CA . ARG A 1 239 ? 19.754 -3.351 -12.085 1.00 91.12 239 ARG A CA 1
ATOM 1955 C 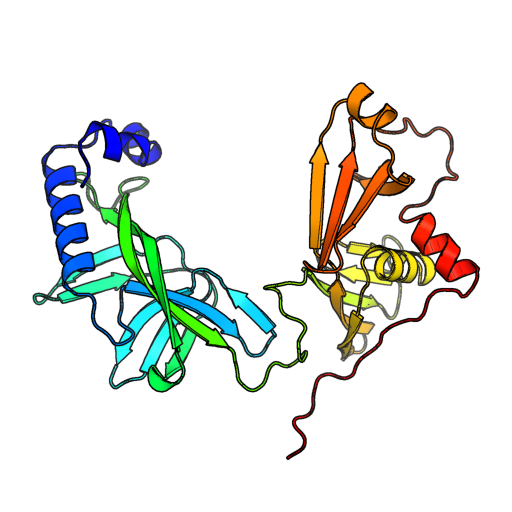C . ARG A 1 239 ? 20.541 -2.060 -11.951 1.00 91.12 239 ARG A C 1
ATOM 1957 O O . ARG A 1 239 ? 21.698 -2.082 -11.541 1.00 91.12 239 ARG A O 1
ATOM 1964 N N . MET A 1 240 ? 19.885 -0.938 -12.247 1.00 86.75 240 MET A N 1
ATOM 1965 C CA . MET A 1 240 ? 20.379 0.392 -11.893 1.00 86.75 240 MET A CA 1
ATOM 1966 C C . MET A 1 240 ? 20.055 0.671 -10.426 1.00 86.75 240 MET A C 1
ATOM 1968 O O . MET A 1 240 ? 18.896 0.612 -10.022 1.00 86.75 240 MET A O 1
ATOM 1972 N N . MET A 1 241 ? 21.066 0.996 -9.626 1.00 82.94 241 MET A N 1
ATOM 1973 C CA . MET A 1 241 ? 20.897 1.299 -8.212 1.00 82.94 241 MET A CA 1
ATOM 1974 C C . MET A 1 241 ? 21.904 2.342 -7.750 1.00 82.94 241 MET A C 1
ATOM 1976 O O . MET A 1 241 ? 23.110 2.113 -7.797 1.00 82.94 241 MET A O 1
ATOM 1980 N N . ASN A 1 242 ? 21.409 3.495 -7.291 1.00 79.44 242 ASN A N 1
ATOM 1981 C CA . ASN A 1 242 ? 22.241 4.632 -6.878 1.00 79.44 242 ASN A CA 1
ATOM 1982 C C . ASN A 1 242 ? 23.320 4.974 -7.926 1.00 79.44 242 ASN A C 1
ATOM 1984 O O . ASN A 1 242 ? 24.510 5.034 -7.614 1.00 79.44 242 ASN A O 1
ATOM 1988 N N . CYS A 1 243 ? 22.892 5.129 -9.185 1.00 77.25 243 CYS A N 1
ATOM 1989 C CA . CYS A 1 243 ? 23.743 5.422 -10.347 1.00 77.25 243 CYS A CA 1
ATOM 1990 C C . CYS A 1 243 ? 24.831 4.373 -10.645 1.00 77.25 243 CYS A C 1
ATOM 1992 O O . CYS A 1 243 ? 25.787 4.662 -11.360 1.00 77.25 243 CYS A O 1
ATOM 1994 N N . SER A 1 244 ? 24.704 3.164 -10.097 1.00 81.94 244 SER A N 1
ATOM 1995 C CA . SER A 1 244 ? 25.602 2.039 -10.356 1.00 81.94 244 SER A CA 1
ATOM 1996 C C . SER A 1 244 ? 24.811 0.867 -10.913 1.00 81.94 244 SER A C 1
ATOM 1998 O O . SER A 1 244 ? 23.692 0.607 -10.474 1.00 81.94 244 SER A O 1
ATOM 2000 N N . ILE A 1 245 ? 25.396 0.137 -11.856 1.00 87.19 245 ILE A N 1
ATOM 2001 C CA . ILE A 1 245 ? 24.811 -1.110 -12.342 1.00 87.19 245 ILE A CA 1
ATOM 2002 C C . ILE A 1 245 ? 25.335 -2.236 -11.465 1.00 87.19 245 ILE A C 1
ATOM 2004 O O . ILE A 1 245 ? 26.543 -2.350 -11.256 1.00 87.19 245 ILE A O 1
ATOM 2008 N N . ILE A 1 246 ? 24.420 -3.030 -10.917 1.00 88.62 246 ILE A N 1
ATOM 2009 C CA . ILE A 1 246 ? 24.755 -4.176 -10.075 1.00 88.62 246 ILE A CA 1
ATOM 2010 C C . ILE A 1 246 ? 24.143 -5.455 -10.646 1.00 88.62 246 ILE A C 1
ATOM 2012 O O . ILE A 1 246 ? 23.035 -5.402 -11.192 1.00 88.62 246 ILE A O 1
ATOM 2016 N N . PRO A 1 247 ? 24.819 -6.608 -10.510 1.00 91.94 247 PRO A N 1
ATOM 2017 C CA . PRO A 1 247 ? 24.203 -7.884 -10.817 1.00 91.94 247 PRO A CA 1
ATOM 2018 C C . PRO A 1 247 ? 23.167 -8.234 -9.747 1.00 91.94 247 PRO A C 1
ATOM 2020 O O . PRO A 1 247 ? 23.392 -8.014 -8.554 1.00 91.94 247 PRO A O 1
ATOM 2023 N N . ILE A 1 248 ? 22.046 -8.803 -10.178 1.00 94.94 248 ILE A N 1
ATOM 2024 C CA . ILE A 1 248 ? 21.035 -9.391 -9.303 1.00 94.94 248 ILE A CA 1
ATOM 2025 C C . ILE A 1 248 ? 20.741 -10.843 -9.711 1.00 94.94 248 ILE A C 1
ATOM 2027 O O . ILE A 1 248 ? 21.089 -11.249 -10.813 1.00 94.94 248 ILE A O 1
ATOM 2031 N N . LYS A 1 249 ? 20.083 -11.610 -8.844 1.00 97.00 249 LYS A N 1
ATOM 2032 C CA . LYS A 1 249 ? 19.522 -12.937 -9.063 1.00 97.00 249 LYS A CA 1
ATOM 2033 C C . LYS A 1 249 ? 18.044 -12.787 -8.786 1.00 97.00 249 LYS A C 1
ATOM 2035 O O . LYS A 1 249 ? 17.686 -12.081 -7.840 1.00 97.00 249 LYS A O 1
ATOM 2040 N N . TYR A 1 250 ? 17.211 -13.394 -9.615 1.00 97.81 250 TYR A N 1
ATOM 2041 C CA . TYR A 1 250 ? 15.775 -13.179 -9.526 1.00 97.81 250 TYR A CA 1
ATOM 2042 C C . TYR A 1 250 ? 14.972 -14.462 -9.663 1.00 97.81 250 TYR A C 1
ATOM 2044 O O . TYR A 1 250 ? 15.408 -15.429 -10.288 1.00 97.81 250 TYR A O 1
ATOM 2052 N N . LEU A 1 251 ? 13.784 -14.425 -9.073 1.00 97.81 251 LEU A N 1
ATOM 2053 C CA . LEU A 1 251 ? 12.719 -15.401 -9.237 1.00 97.81 251 LEU A CA 1
ATOM 2054 C C . LEU A 1 251 ? 11.440 -14.635 -9.580 1.00 97.81 251 LEU A C 1
ATOM 2056 O O . LEU A 1 251 ? 11.148 -13.616 -8.955 1.00 97.81 251 LEU A O 1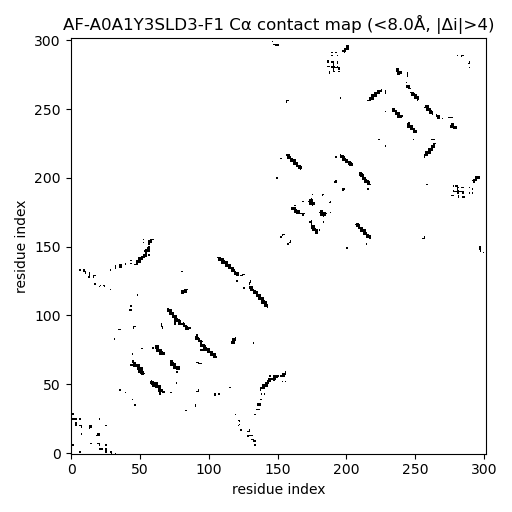
ATOM 2060 N N . VAL A 1 252 ? 10.708 -15.119 -10.579 1.00 98.00 252 VAL A N 1
ATOM 2061 C CA . VAL A 1 252 ? 9.399 -14.579 -10.958 1.00 98.00 252 VAL A CA 1
ATOM 2062 C C . VAL A 1 252 ? 8.331 -15.452 -10.307 1.00 98.00 252 VAL A C 1
ATOM 2064 O O . VAL A 1 252 ? 8.343 -16.668 -10.493 1.00 98.00 252 VAL A O 1
ATOM 2067 N N . ASP A 1 253 ? 7.456 -14.831 -9.526 1.00 97.56 253 ASP A N 1
ATOM 2068 C CA . ASP A 1 253 ? 6.249 -15.414 -8.951 1.00 97.56 253 ASP A CA 1
ATOM 2069 C C . ASP A 1 253 ? 5.045 -14.842 -9.707 1.00 97.56 253 ASP A C 1
ATOM 2071 O O . ASP A 1 253 ? 4.567 -13.740 -9.422 1.00 97.56 253 ASP A O 1
ATOM 2075 N N . ASP A 1 254 ? 4.607 -15.576 -10.729 1.00 96.62 254 ASP A N 1
ATOM 2076 C CA . ASP A 1 254 ? 3.475 -15.187 -11.570 1.00 96.62 254 ASP A CA 1
ATOM 2077 C C . ASP A 1 254 ? 2.136 -15.252 -10.822 1.00 96.62 254 ASP A C 1
ATOM 2079 O O . ASP A 1 254 ? 1.244 -14.468 -11.132 1.00 96.62 254 ASP A O 1
ATOM 2083 N N . ASP A 1 255 ? 1.999 -16.121 -9.815 1.00 95.62 255 ASP A N 1
ATOM 2084 C CA . ASP A 1 255 ? 0.737 -16.300 -9.085 1.00 95.62 255 ASP A CA 1
ATOM 2085 C C . ASP A 1 255 ? 0.414 -15.078 -8.212 1.00 95.62 255 ASP A C 1
ATOM 2087 O O . ASP A 1 255 ? -0.752 -14.719 -8.040 1.00 95.62 255 ASP A O 1
ATOM 2091 N N . ASN A 1 256 ? 1.448 -14.422 -7.675 1.00 95.88 256 ASN A N 1
ATOM 2092 C CA . ASN A 1 256 ? 1.306 -13.224 -6.842 1.00 95.88 256 ASN A CA 1
ATOM 2093 C C . ASN A 1 256 ? 1.701 -11.923 -7.558 1.00 95.88 256 ASN A C 1
ATOM 2095 O O . ASN A 1 256 ? 1.635 -10.857 -6.946 1.00 95.88 256 ASN A O 1
ATOM 2099 N N . HIS A 1 257 ? 2.111 -11.995 -8.830 1.00 97.69 257 HIS A N 1
ATOM 2100 C CA . HIS A 1 257 ? 2.662 -10.875 -9.599 1.00 97.69 257 HIS A CA 1
ATOM 2101 C C . HIS A 1 257 ? 3.859 -10.206 -8.896 1.00 97.69 257 HIS A C 1
ATOM 2103 O O . HIS A 1 257 ? 3.926 -8.979 -8.777 1.00 97.69 257 HIS A O 1
ATOM 2109 N N . ILE A 1 258 ? 4.815 -11.005 -8.405 1.00 98.00 258 ILE A N 1
ATOM 2110 C CA . ILE A 1 258 ? 6.005 -10.528 -7.683 1.00 98.00 258 ILE A CA 1
ATOM 2111 C C . ILE A 1 258 ? 7.284 -10.967 -8.400 1.00 98.00 258 ILE A C 1
ATOM 2113 O O . ILE A 1 258 ? 7.428 -12.096 -8.857 1.00 98.00 258 ILE A O 1
ATOM 2117 N N . ILE A 1 259 ? 8.267 -10.073 -8.461 1.00 98.06 259 ILE A N 1
ATOM 2118 C CA . ILE A 1 259 ? 9.648 -10.392 -8.818 1.00 98.06 259 ILE A CA 1
ATOM 2119 C C . ILE A 1 259 ? 10.498 -10.274 -7.560 1.00 98.06 259 ILE A C 1
ATOM 2121 O O . ILE A 1 259 ? 10.724 -9.178 -7.039 1.00 98.06 259 ILE A O 1
ATOM 2125 N N . HIS A 1 260 ? 10.987 -11.418 -7.088 1.00 98.12 260 HIS A N 1
ATOM 2126 C CA . HIS A 1 260 ? 11.924 -11.492 -5.976 1.00 98.12 260 HIS A CA 1
ATOM 2127 C C . HIS A 1 260 ? 13.330 -11.214 -6.500 1.00 98.12 260 HIS A C 1
ATOM 2129 O O . HIS A 1 260 ? 13.854 -11.963 -7.323 1.00 98.12 260 HIS A O 1
ATOM 2135 N N . GLU A 1 261 ? 13.952 -10.145 -6.017 1.00 97.12 261 GLU A N 1
ATOM 2136 C CA . GLU A 1 261 ? 15.303 -9.737 -6.377 1.00 97.12 261 GLU A CA 1
ATOM 2137 C C . GLU A 1 261 ? 16.226 -9.885 -5.183 1.00 97.12 261 GLU A C 1
ATOM 2139 O O . GLU A 1 261 ? 16.132 -9.174 -4.184 1.00 97.12 261 GLU A O 1
ATOM 2144 N N . TYR A 1 262 ? 17.180 -10.788 -5.302 1.00 96.50 262 TYR A N 1
ATOM 2145 C CA . TYR A 1 262 ? 18.211 -10.968 -4.302 1.00 96.50 262 TYR A CA 1
ATOM 2146 C C . TYR A 1 262 ? 19.375 -10.037 -4.662 1.00 96.50 262 TYR A C 1
ATOM 2148 O O . TYR A 1 262 ? 19.626 -9.786 -5.842 1.00 96.50 262 TYR A O 1
ATOM 2156 N N . ARG A 1 263 ? 20.160 -9.584 -3.682 1.00 92.81 263 ARG A N 1
ATOM 2157 C CA . ARG A 1 263 ? 21.466 -8.931 -3.904 1.00 92.81 263 ARG A CA 1
ATOM 2158 C C . ARG A 1 263 ? 22.350 -8.976 -2.661 1.00 92.81 263 ARG A C 1
ATOM 2160 O O . ARG A 1 263 ? 21.860 -9.183 -1.559 1.00 92.81 263 ARG A O 1
ATOM 2167 N N . TYR A 1 264 ? 23.637 -8.688 -2.836 1.00 89.88 264 TYR A N 1
ATOM 2168 C CA . TYR A 1 264 ? 24.596 -8.425 -1.753 1.00 89.88 264 TYR A CA 1
ATOM 2169 C C . TYR A 1 264 ? 25.286 -7.066 -1.981 1.00 89.88 264 TYR A C 1
ATOM 2171 O O . TYR A 1 264 ? 24.968 -6.368 -2.945 1.00 89.88 264 TYR A O 1
ATOM 2179 N N . THR A 1 265 ? 26.224 -6.634 -1.127 1.00 79.50 265 THR A N 1
ATOM 2180 C CA . THR A 1 265 ? 27.088 -5.469 -1.416 1.00 79.50 265 THR A CA 1
ATOM 2181 C C . THR A 1 265 ? 28.013 -5.792 -2.584 1.00 79.50 265 THR A C 1
ATOM 2183 O O . THR A 1 265 ? 29.147 -6.230 -2.400 1.00 79.50 265 THR A O 1
ATOM 2186 N N . ASN A 1 266 ? 27.513 -5.586 -3.795 1.00 70.19 266 ASN A N 1
ATOM 2187 C CA . ASN A 1 266 ? 28.180 -5.934 -5.041 1.00 70.19 266 ASN A CA 1
ATOM 2188 C C . ASN A 1 266 ? 28.262 -4.742 -5.988 1.00 70.19 266 ASN A C 1
ATOM 2190 O O . ASN A 1 266 ? 28.166 -4.903 -7.204 1.00 70.19 266 ASN A O 1
ATOM 2194 N N . ARG A 1 267 ? 28.448 -3.537 -5.424 1.00 64.75 267 ARG A N 1
ATOM 2195 C CA . ARG A 1 267 ? 28.761 -2.359 -6.231 1.00 64.75 267 ARG A CA 1
ATOM 2196 C C . ARG A 1 267 ? 29.938 -2.712 -7.124 1.00 64.75 267 ARG A C 1
ATOM 2198 O O . ARG A 1 267 ? 31.031 -2.990 -6.635 1.00 64.75 267 ARG A O 1
ATOM 2205 N N . VAL A 1 268 ? 29.692 -2.705 -8.423 1.00 58.50 268 VAL A N 1
ATOM 2206 C CA . VAL A 1 268 ? 30.767 -2.771 -9.392 1.00 58.50 268 VAL A CA 1
ATOM 2207 C C . VAL A 1 268 ? 31.468 -1.417 -9.293 1.00 58.50 268 VAL A C 1
ATOM 2209 O O . VAL A 1 268 ? 30.875 -0.388 -9.617 1.00 58.50 268 VAL A O 1
ATOM 2212 N N . GLU A 1 269 ? 32.695 -1.386 -8.769 1.00 50.22 269 GLU A N 1
ATOM 2213 C CA . GLU A 1 269 ? 33.592 -0.238 -8.938 1.00 50.22 269 GLU A CA 1
ATOM 2214 C C . GLU A 1 269 ? 33.896 -0.145 -10.437 1.00 50.22 269 GLU A C 1
ATOM 2216 O O . GLU A 1 269 ? 34.794 -0.802 -10.960 1.00 50.22 269 GLU A O 1
ATOM 2221 N N . ASN A 1 270 ? 33.024 0.540 -11.174 1.00 49.62 270 ASN A N 1
ATOM 2222 C CA . ASN A 1 270 ? 32.947 0.355 -12.612 1.00 49.62 270 ASN A CA 1
ATOM 2223 C C . ASN A 1 270 ? 34.082 1.109 -13.320 1.00 49.62 270 ASN A C 1
ATOM 2225 O O . ASN A 1 270 ? 33.983 2.310 -13.569 1.00 49.62 270 ASN A O 1
ATOM 2229 N N . ASN A 1 271 ? 35.142 0.382 -13.681 1.00 44.28 271 ASN A N 1
ATOM 2230 C CA . ASN A 1 271 ? 36.050 0.763 -14.767 1.00 44.28 271 ASN A CA 1
ATOM 2231 C C . ASN A 1 271 ? 35.589 0.212 -16.132 1.00 44.28 271 ASN A C 1
ATOM 2233 O O . ASN A 1 271 ? 36.159 0.610 -17.148 1.00 44.28 271 ASN A O 1
ATOM 2237 N N . ASP A 1 272 ? 34.553 -0.639 -16.190 1.00 48.31 272 ASP A N 1
ATOM 2238 C CA . ASP A 1 272 ? 34.017 -1.175 -17.447 1.00 48.31 272 ASP A CA 1
ATOM 2239 C C . ASP A 1 272 ? 32.647 -0.555 -17.776 1.00 48.31 272 ASP A C 1
ATOM 2241 O O . ASP A 1 272 ? 31.606 -0.885 -17.212 1.00 48.31 272 ASP A O 1
ATOM 2245 N N . ARG A 1 273 ? 32.648 0.428 -18.681 1.00 52.84 273 ARG A N 1
ATOM 2246 C CA . ARG A 1 273 ? 31.490 1.280 -19.026 1.00 52.84 273 ARG A CA 1
ATOM 2247 C C . ARG A 1 273 ? 30.450 0.587 -19.927 1.00 52.84 273 ARG A C 1
ATOM 2249 O O . ARG A 1 273 ? 29.723 1.278 -20.638 1.00 52.84 273 ARG A O 1
ATOM 2256 N N . THR A 1 274 ? 30.418 -0.744 -19.963 1.00 56.50 274 THR A N 1
ATOM 2257 C CA . THR A 1 274 ? 29.686 -1.517 -20.982 1.00 56.50 274 THR A CA 1
ATOM 2258 C C . THR A 1 274 ? 28.443 -2.247 -20.474 1.00 56.50 274 THR A C 1
ATOM 2260 O O . THR A 1 274 ? 27.596 -2.599 -21.296 1.00 56.50 274 THR A O 1
ATOM 2263 N N . ASP A 1 275 ? 28.288 -2.461 -19.163 1.00 70.44 275 ASP A N 1
ATOM 2264 C CA . ASP A 1 275 ? 27.088 -3.122 -18.635 1.00 70.44 275 ASP A CA 1
ATOM 2265 C C . ASP A 1 275 ? 25.882 -2.166 -18.675 1.00 70.44 275 ASP A C 1
ATOM 2267 O O . ASP A 1 275 ? 26.027 -0.949 -18.540 1.00 70.44 275 ASP A O 1
ATOM 2271 N N . ILE A 1 276 ? 24.687 -2.721 -18.877 1.00 84.75 276 ILE A N 1
ATOM 2272 C CA . ILE A 1 276 ? 23.416 -1.984 -18.983 1.00 84.75 276 ILE A CA 1
ATOM 2273 C C . ILE A 1 276 ? 22.435 -2.503 -17.934 1.00 84.75 276 ILE A C 1
ATOM 2275 O O . ILE A 1 276 ? 22.504 -3.669 -17.548 1.00 84.75 276 ILE A O 1
ATOM 2279 N N . ALA A 1 277 ? 21.522 -1.659 -17.453 1.00 88.69 277 ALA A N 1
ATOM 2280 C CA . ALA A 1 277 ? 20.438 -2.117 -16.586 1.00 88.69 277 ALA A CA 1
ATOM 2281 C C . ALA A 1 277 ? 19.435 -2.967 -17.381 1.00 88.69 277 ALA A C 1
ATOM 2283 O O . ALA A 1 277 ? 19.228 -2.716 -18.568 1.00 88.69 277 ALA A O 1
ATOM 2284 N N . TYR A 1 278 ? 18.805 -3.941 -16.715 1.00 93.88 278 TYR A N 1
ATOM 2285 C CA . TYR A 1 278 ? 17.792 -4.817 -17.314 1.00 93.88 278 TYR A CA 1
ATOM 2286 C C . TYR A 1 278 ? 18.326 -5.613 -18.508 1.00 93.88 278 TYR A C 1
ATOM 2288 O O . TYR A 1 278 ? 17.656 -5.736 -19.531 1.00 93.88 278 TYR A O 1
ATOM 2296 N N . ARG A 1 279 ? 19.553 -6.137 -18.412 1.00 94.62 279 ARG A N 1
ATOM 2297 C CA . ARG A 1 279 ? 20.247 -6.801 -19.526 1.00 94.62 279 ARG A CA 1
ATOM 2298 C C . ARG A 1 279 ? 19.417 -7.918 -20.162 1.00 94.62 279 ARG A C 1
ATOM 2300 O O . ARG A 1 279 ? 19.398 -8.028 -21.386 1.00 94.62 279 ARG A O 1
ATOM 2307 N N . VAL A 1 280 ? 18.725 -8.733 -19.365 1.00 94.94 280 VAL A N 1
ATOM 2308 C CA . VAL A 1 280 ? 17.844 -9.795 -19.884 1.00 94.94 280 VAL A CA 1
ATOM 2309 C C . VAL A 1 280 ? 16.680 -9.204 -20.686 1.00 94.94 280 VAL A C 1
ATOM 2311 O O . VAL A 1 280 ? 16.451 -9.631 -21.817 1.00 94.94 280 VAL A O 1
ATOM 2314 N N . GLY A 1 281 ? 15.985 -8.198 -20.144 1.00 95.31 281 GLY A N 1
ATOM 2315 C CA . GLY A 1 281 ? 14.898 -7.502 -20.843 1.00 95.31 281 GLY A CA 1
ATOM 2316 C C . GLY A 1 281 ? 15.382 -6.809 -22.118 1.00 95.31 281 GLY A C 1
ATOM 2317 O O . GLY A 1 281 ? 14.776 -6.938 -23.177 1.00 95.31 281 GLY A O 1
ATOM 2318 N N . PHE A 1 282 ? 16.542 -6.160 -22.062 1.00 94.62 282 PHE A N 1
ATOM 2319 C CA . PHE A 1 282 ? 17.147 -5.486 -23.207 1.00 94.62 282 PHE A CA 1
ATOM 2320 C C . PHE A 1 282 ? 17.486 -6.459 -24.340 1.00 94.62 282 PHE A C 1
ATOM 2322 O O . PHE A 1 282 ? 17.270 -6.155 -25.514 1.00 94.62 282 PHE A O 1
ATOM 2329 N N . ASN A 1 283 ? 17.983 -7.652 -24.003 1.00 94.50 283 ASN A N 1
ATOM 2330 C CA . ASN A 1 283 ? 18.246 -8.693 -24.992 1.00 94.50 283 ASN A CA 1
ATOM 2331 C C . ASN A 1 283 ? 16.960 -9.161 -25.685 1.00 94.50 283 ASN A C 1
ATOM 2333 O O . ASN A 1 283 ? 16.987 -9.290 -26.905 1.00 94.50 283 ASN A O 1
ATOM 2337 N N . LYS A 1 284 ? 15.848 -9.329 -24.949 1.00 95.62 284 LYS A N 1
ATOM 2338 C CA . LYS A 1 284 ? 14.530 -9.662 -25.528 1.00 95.62 284 LYS A CA 1
ATOM 2339 C C . LYS A 1 284 ? 14.036 -8.573 -26.483 1.00 95.62 284 LYS A C 1
ATOM 2341 O O . LYS A 1 284 ? 13.602 -8.865 -27.592 1.00 95.62 284 LYS A O 1
ATOM 2346 N N . VAL A 1 285 ? 14.170 -7.304 -26.093 1.00 95.06 285 VAL A N 1
ATOM 2347 C CA . VAL A 1 285 ? 13.820 -6.165 -26.961 1.00 95.06 285 VAL A CA 1
ATOM 2348 C C . VAL A 1 285 ? 14.654 -6.175 -28.242 1.00 95.06 285 VAL A C 1
ATOM 2350 O O . VAL A 1 285 ? 14.127 -5.963 -29.331 1.00 95.06 285 VAL A O 1
ATOM 2353 N N . LYS A 1 286 ? 15.957 -6.456 -28.137 1.00 93.25 286 LYS A N 1
ATOM 2354 C CA . LYS A 1 286 ? 16.868 -6.482 -29.286 1.00 93.25 286 LYS A CA 1
ATOM 2355 C C . LYS A 1 286 ? 16.633 -7.678 -30.215 1.00 93.25 286 LYS A C 1
ATOM 2357 O O . LYS A 1 286 ? 16.815 -7.528 -31.422 1.00 93.25 286 LYS A O 1
ATOM 2362 N N . SER A 1 287 ? 16.287 -8.847 -29.677 1.00 95.12 287 SER A N 1
ATOM 2363 C CA . SER A 1 287 ? 15.984 -10.043 -30.476 1.00 95.12 287 SER A CA 1
ATOM 2364 C C . SER A 1 287 ? 14.598 -9.998 -31.120 1.00 95.12 287 SER A C 1
ATOM 2366 O O . SER A 1 287 ? 14.361 -10.744 -32.065 1.00 95.12 287 SER A O 1
ATOM 2368 N N . GLY A 1 288 ? 13.718 -9.101 -30.663 1.00 92.69 288 GLY A N 1
ATOM 2369 C CA . GLY A 1 288 ? 12.325 -9.030 -31.104 1.00 92.69 288 GLY A CA 1
ATOM 2370 C C . GLY A 1 288 ? 11.388 -9.956 -30.322 1.00 92.69 288 GLY A C 1
ATOM 2371 O O . GLY A 1 288 ? 10.222 -10.062 -30.680 1.00 92.69 288 GLY A O 1
ATOM 2372 N N . ASP A 1 289 ? 11.870 -10.575 -29.240 1.00 93.38 289 ASP A N 1
ATOM 2373 C CA . ASP A 1 289 ? 11.096 -11.466 -28.361 1.00 93.38 289 ASP A CA 1
ATOM 2374 C C . ASP A 1 289 ? 10.305 -10.698 -27.280 1.00 93.38 289 ASP A C 1
ATOM 2376 O O . ASP A 1 289 ? 9.844 -11.279 -26.297 1.00 93.38 289 ASP A O 1
ATOM 2380 N N . PHE A 1 290 ? 10.192 -9.375 -27.416 1.00 93.94 290 PHE A N 1
ATOM 2381 C CA . PHE A 1 290 ? 9.388 -8.521 -26.549 1.00 93.94 290 PHE A CA 1
ATOM 2382 C C . PHE A 1 290 ? 8.140 -8.043 -27.288 1.00 93.94 290 PHE A C 1
ATOM 2384 O O . PHE A 1 290 ? 8.235 -7.383 -28.324 1.00 93.94 290 PHE A O 1
ATOM 2391 N N . GLU A 1 291 ? 6.978 -8.316 -26.703 1.00 93.31 291 GLU A N 1
ATOM 2392 C CA . GLU A 1 291 ? 5.703 -7.758 -27.131 1.00 93.31 291 GLU A CA 1
ATOM 2393 C C . GLU A 1 291 ? 5.280 -6.644 -26.170 1.00 93.31 291 GLU A C 1
ATOM 2395 O O . GLU A 1 291 ? 5.182 -6.838 -24.957 1.00 93.31 291 GLU A O 1
ATOM 2400 N N . ARG A 1 292 ? 5.044 -5.451 -26.720 1.00 93.88 292 ARG A N 1
ATOM 2401 C CA . ARG A 1 292 ? 4.591 -4.294 -25.950 1.00 93.88 292 ARG A CA 1
ATOM 2402 C C . ARG A 1 292 ?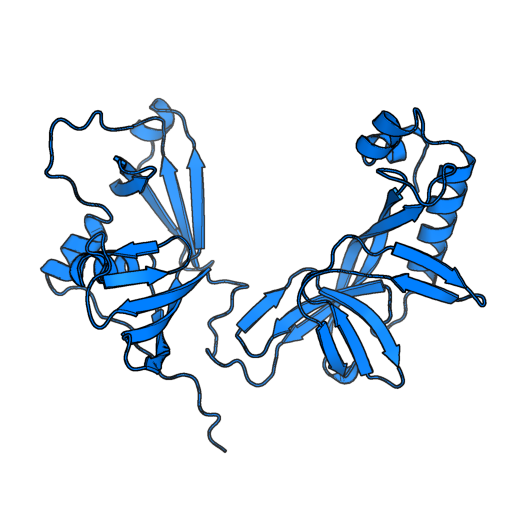 3.088 -4.401 -25.691 1.00 93.88 292 ARG A C 1
ATOM 2404 O O . ARG A 1 292 ? 2.296 -4.284 -26.623 1.00 93.88 292 ARG A O 1
ATOM 2411 N N . MET A 1 293 ? 2.707 -4.529 -24.424 1.00 94.06 293 MET A N 1
ATOM 2412 C CA . MET A 1 293 ? 1.309 -4.624 -24.001 1.00 94.06 293 MET A CA 1
ATOM 2413 C C . MET A 1 293 ? 0.711 -3.231 -23.780 1.00 94.06 293 MET A C 1
ATOM 2415 O O . MET A 1 293 ? 0.802 -2.684 -22.685 1.00 94.06 293 MET A O 1
ATOM 2419 N N . LEU A 1 294 ? 0.104 -2.650 -24.819 1.00 93.06 294 LEU A N 1
ATOM 2420 C CA . LEU A 1 294 ? -0.605 -1.369 -24.736 1.00 93.06 294 LEU A CA 1
ATOM 2421 C C . LEU A 1 294 ? -2.120 -1.587 -24.805 1.00 93.06 294 LEU A C 1
ATOM 2423 O O . LEU A 1 294 ? -2.648 -2.032 -25.824 1.00 93.06 294 LEU A O 1
ATOM 2427 N N . MET A 1 295 ? -2.815 -1.245 -23.726 1.00 90.50 295 MET A N 1
ATOM 2428 C CA . MET A 1 295 ? -4.253 -1.404 -23.556 1.00 90.50 295 MET A CA 1
ATOM 2429 C C . MET A 1 295 ? -4.982 -0.055 -23.572 1.00 90.50 295 MET A C 1
ATOM 2431 O O . MET A 1 295 ? -4.451 0.991 -23.189 1.00 90.50 295 MET A O 1
ATOM 2435 N N . ASN A 1 296 ? -6.248 -0.086 -23.987 1.00 80.94 296 ASN A N 1
ATOM 2436 C CA . ASN A 1 296 ? -7.152 1.049 -23.834 1.00 80.94 296 ASN A CA 1
ATOM 2437 C C . ASN A 1 296 ? -7.752 1.033 -22.424 1.00 80.94 296 ASN A C 1
ATOM 2439 O O . ASN A 1 296 ? -8.141 -0.024 -21.933 1.00 80.94 296 ASN A O 1
ATOM 2443 N N . CYS A 1 297 ? -7.886 2.202 -21.790 1.00 70.56 297 CYS A N 1
ATOM 2444 C CA . CYS A 1 297 ? -8.699 2.310 -20.577 1.00 70.56 297 CYS A CA 1
ATOM 2445 C C . CYS A 1 297 ? -10.133 1.870 -20.906 1.00 70.56 297 CYS A C 1
ATOM 2447 O O . CYS A 1 297 ? -10.680 2.301 -21.928 1.00 70.56 297 CYS A O 1
ATOM 2449 N N . GLY A 1 298 ? -10.732 1.026 -20.063 1.00 57.56 298 GLY A N 1
ATOM 2450 C CA . GLY A 1 298 ? -12.058 0.469 -20.313 1.00 57.56 298 GLY A CA 1
ATOM 2451 C C . GLY A 1 298 ? -13.081 1.576 -20.567 1.00 57.56 298 GLY A C 1
ATOM 2452 O O . GLY A 1 298 ? -13.361 2.392 -19.690 1.00 57.56 298 GLY A O 1
ATOM 2453 N N . LYS A 1 299 ? -13.655 1.616 -21.773 1.00 39.28 299 LYS A N 1
ATOM 2454 C CA . LYS A 1 299 ? -15.008 2.148 -21.923 1.00 39.28 299 LYS A CA 1
ATOM 2455 C C . LYS A 1 299 ? -15.918 1.032 -21.443 1.00 39.28 299 LYS A C 1
ATOM 2457 O O . LYS A 1 299 ? -15.871 -0.052 -22.015 1.00 39.28 299 LYS A O 1
ATOM 2462 N N . ALA A 1 300 ? -16.720 1.287 -20.415 1.00 36.50 300 ALA A N 1
ATOM 2463 C CA . ALA A 1 300 ? -17.905 0.474 -20.202 1.00 36.50 300 ALA A CA 1
ATOM 2464 C C . ALA A 1 300 ? -18.696 0.503 -21.520 1.00 36.50 300 ALA A C 1
ATOM 2466 O O . ALA A 1 300 ? -19.076 1.577 -21.996 1.00 36.50 300 ALA A O 1
ATOM 2467 N N . GLU A 1 301 ? -18.832 -0.648 -22.172 1.00 30.91 301 GLU A N 1
ATOM 2468 C CA . GLU A 1 301 ? -19.825 -0.806 -23.226 1.00 30.91 301 GLU A CA 1
ATOM 2469 C C . GLU A 1 301 ? -21.190 -0.624 -22.547 1.00 30.91 301 GLU A C 1
ATOM 2471 O O . GLU A 1 301 ? -21.511 -1.344 -21.602 1.00 30.91 301 GLU A O 1
ATOM 2476 N N . ASN A 1 302 ? -21.915 0.427 -22.948 1.00 33.28 302 ASN A N 1
ATOM 2477 C CA . ASN A 1 302 ? -23.275 0.720 -22.482 1.00 33.28 302 ASN A CA 1
ATOM 2478 C C . ASN A 1 302 ? -24.266 -0.352 -22.937 1.00 33.28 302 ASN A C 1
ATOM 2480 O O . ASN A 1 302 ? -24.172 -0.758 -24.119 1.00 33.28 302 ASN A O 1
#

pLDDT: mean 92.77, std 10.71, range [30.91, 98.75]